Protein AF-A0A7G8PIJ6-F1 (afdb_monomer)

Sequence (273 aa):
MLGMKGARHGARLWVQFLDSPFSGLAPWVWMAMLAGPGRFEVAVSGALAVSALVLTMCWQRGIPVHAIEFLGVSYFVVLAIIGLHASSATKAWLELWSGDITNALLALYATVTLVLRRPYTMVYARHKVSPERWGTSLFVRVHLVVTGVWAGAFGFAATVGFIGDAAVHDTDNFWTGWVLQLAALLFAVAFNDFYPDYARARAHGHPEVPSWVRLVEWVPPFLLGTAVAGWVLGAVLDAGCLALVLAALACGALMRRPAAPRSVAADRITASG

Mean predicted aligned error: 9.99 Å

Organism: NCBI:txid258505

Radius of gyration: 22.62 Å; Cα contacts (8 Å, |Δi|>4): 260; chains: 1; bounding box: 54×60×61 Å

Solvent-accessible surface area (backbone atoms only — not comparable to full-atom values): 14583 Å² total; per-residue (Å²): 124,68,67,64,55,52,52,52,48,52,52,51,52,52,49,56,41,63,66,32,75,59,50,69,43,45,31,56,53,46,28,69,74,38,53,34,90,96,26,48,66,61,14,36,52,50,19,33,49,46,33,50,49,50,52,50,51,29,58,77,67,71,44,84,83,52,73,60,53,54,50,48,38,54,52,30,50,52,51,41,54,45,66,75,71,52,54,72,69,55,49,52,50,42,40,56,45,45,62,31,52,49,26,41,49,51,12,48,52,36,45,51,22,50,75,70,71,54,29,72,63,47,67,52,48,54,80,80,44,63,78,87,51,67,78,35,71,65,51,50,51,46,34,46,53,45,35,48,43,42,19,49,25,25,40,47,30,18,52,40,24,47,49,29,36,73,74,65,75,37,61,81,36,62,55,34,53,41,50,54,30,51,51,33,50,51,45,35,51,31,43,55,66,42,46,58,54,34,52,50,22,63,73,70,65,45,94,73,56,70,59,73,63,66,50,51,62,62,51,32,62,47,32,41,51,47,22,52,50,25,48,76,69,67,72,37,56,70,72,55,27,50,50,30,41,53,49,18,53,51,51,50,52,61,72,67,54,75,79,75,77,77,71,78,70,71,66,67,66,70,77,79,114

Structure (mmCIF, N/CA/C/O backbone):
data_AF-A0A7G8PIJ6-F1
#
_entry.id   AF-A0A7G8PIJ6-F1
#
loop_
_atom_site.group_PDB
_atom_site.id
_atom_site.type_symbol
_atom_site.label_atom_id
_atom_site.label_alt_id
_atom_site.label_comp_id
_atom_site.label_asym_id
_atom_site.label_entity_id
_atom_site.label_seq_id
_atom_site.pdbx_PDB_ins_code
_atom_site.Cartn_x
_atom_site.Cartn_y
_atom_site.Cartn_z
_atom_site.occupancy
_atom_site.B_iso_or_equiv
_atom_site.auth_seq_id
_atom_site.auth_comp_id
_atom_site.auth_asym_id
_atom_site.auth_atom_id
_atom_site.pdbx_PDB_model_num
ATOM 1 N N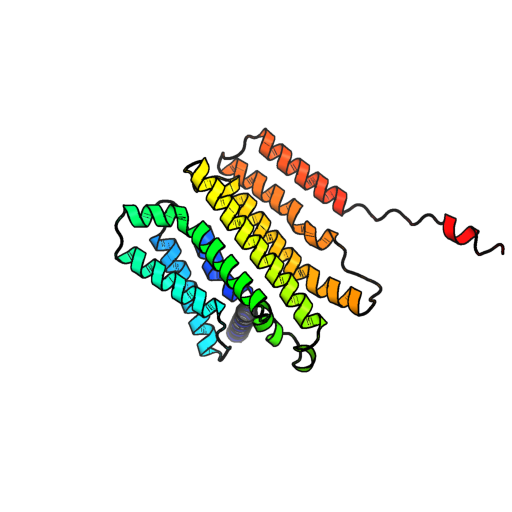 . MET A 1 1 ? 23.616 -19.882 28.079 1.00 45.66 1 MET A N 1
ATOM 2 C CA . MET A 1 1 ? 22.253 -19.351 28.347 1.00 45.66 1 MET A CA 1
ATOM 3 C C . MET A 1 1 ? 21.846 -18.120 27.514 1.00 45.66 1 MET A C 1
ATOM 5 O O . MET A 1 1 ? 20.649 -17.866 27.437 1.00 45.66 1 MET A O 1
ATOM 9 N N . LEU A 1 2 ? 22.755 -17.384 26.845 1.00 51.34 2 LEU A N 1
ATOM 10 C CA . LEU A 1 2 ? 22.372 -16.249 25.976 1.00 51.34 2 LEU A CA 1
ATOM 11 C C . LEU A 1 2 ? 21.762 -16.653 24.610 1.00 51.34 2 LEU A C 1
ATOM 13 O O . LEU A 1 2 ? 20.859 -15.970 24.136 1.00 51.34 2 LEU A O 1
ATOM 17 N N . GLY A 1 3 ? 22.155 -17.789 24.017 1.00 43.88 3 GLY A N 1
ATOM 18 C CA . GLY A 1 3 ? 21.638 -18.231 22.705 1.00 43.88 3 GLY A CA 1
ATOM 19 C C . GLY A 1 3 ? 20.152 -18.630 22.690 1.00 43.88 3 GLY A C 1
ATOM 20 O O . GLY A 1 3 ? 19.441 -18.369 21.724 1.00 43.88 3 GLY A O 1
ATOM 21 N N . MET A 1 4 ? 19.634 -19.179 23.796 1.00 46.19 4 MET A N 1
ATOM 22 C CA . MET A 1 4 ? 18.222 -19.584 23.894 1.00 46.19 4 MET A CA 1
ATOM 23 C C . MET A 1 4 ? 17.262 -18.393 24.017 1.00 46.19 4 MET A C 1
ATOM 25 O O . MET A 1 4 ? 16.116 -18.490 23.586 1.00 46.19 4 MET A O 1
ATOM 29 N N . LYS A 1 5 ? 17.703 -17.265 24.593 1.00 48.12 5 LYS A N 1
ATOM 30 C CA . LYS A 1 5 ? 16.878 -16.048 24.682 1.00 48.12 5 LYS A CA 1
ATOM 31 C C . LYS A 1 5 ? 16.765 -15.354 23.322 1.00 48.12 5 LYS A C 1
ATOM 33 O O . LYS A 1 5 ? 15.660 -14.957 22.966 1.00 48.12 5 LYS A O 1
ATOM 38 N N . GLY A 1 6 ? 17.857 -15.288 22.553 1.00 48.12 6 GLY A N 1
ATOM 39 C CA . GLY A 1 6 ? 17.866 -14.743 21.188 1.00 48.12 6 GLY A CA 1
ATOM 40 C C . GLY A 1 6 ? 17.014 -15.562 20.214 1.00 48.12 6 GLY A C 1
ATOM 41 O O . GLY A 1 6 ? 16.175 -15.000 19.517 1.00 48.12 6 GLY A O 1
ATOM 42 N N . ALA A 1 7 ? 17.129 -16.896 20.250 1.00 55.12 7 ALA A N 1
ATOM 43 C CA . ALA A 1 7 ? 16.304 -17.787 19.428 1.00 55.12 7 ALA A CA 1
ATOM 44 C C . ALA A 1 7 ? 14.802 -17.683 19.759 1.00 55.12 7 ALA A C 1
ATOM 46 O O . ALA A 1 7 ? 13.965 -17.656 18.859 1.00 55.12 7 ALA A O 1
ATOM 47 N N . ARG A 1 8 ? 14.449 -17.552 21.048 1.00 56.84 8 ARG A N 1
ATOM 48 C CA . ARG A 1 8 ? 13.059 -17.333 21.492 1.00 56.84 8 ARG A CA 1
ATOM 49 C C . ARG A 1 8 ? 12.523 -15.954 21.099 1.00 56.84 8 ARG A C 1
ATOM 51 O O . ARG A 1 8 ? 11.342 -15.847 20.783 1.00 56.84 8 ARG A O 1
ATOM 58 N N . HIS A 1 9 ? 13.367 -14.921 21.096 1.00 58.53 9 HIS A N 1
ATOM 59 C CA . HIS A 1 9 ? 12.991 -13.583 20.629 1.00 58.53 9 HIS A CA 1
ATOM 60 C C . HIS A 1 9 ? 12.756 -13.558 19.118 1.00 58.53 9 HIS A C 1
ATOM 62 O O . HIS A 1 9 ? 11.707 -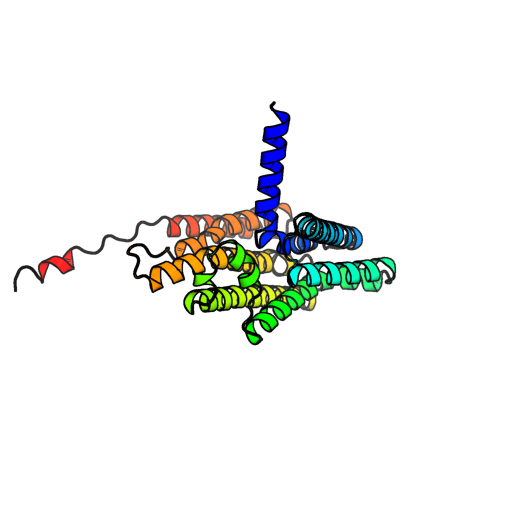13.099 18.680 1.00 58.53 9 HIS A O 1
ATOM 68 N N . GLY A 1 10 ? 13.679 -14.126 18.335 1.00 61.72 10 GLY A N 1
ATOM 69 C CA . GLY A 1 10 ? 13.528 -14.252 16.886 1.00 61.72 10 GLY A CA 1
ATOM 70 C C . GLY A 1 10 ? 12.273 -15.040 16.521 1.00 61.72 10 GLY A C 1
ATOM 71 O O . GLY A 1 10 ? 11.445 -14.558 15.759 1.00 61.72 10 GLY A O 1
ATOM 72 N N . ALA A 1 11 ? 12.058 -16.206 17.139 1.00 62.88 11 ALA A N 1
ATOM 73 C CA . ALA A 1 11 ? 10.851 -17.001 16.917 1.00 62.88 11 ALA A CA 1
ATOM 74 C C . ALA A 1 11 ? 9.563 -16.210 17.204 1.00 62.88 11 ALA A C 1
ATOM 76 O O . ALA A 1 11 ? 8.620 -16.297 16.419 1.00 62.88 11 ALA A O 1
ATOM 77 N N . ARG A 1 12 ? 9.542 -15.404 18.275 1.00 67.94 12 ARG A N 1
ATOM 78 C CA . ARG A 1 12 ? 8.393 -14.570 18.659 1.00 67.94 12 ARG A CA 1
ATOM 79 C C . ARG A 1 12 ? 8.143 -13.423 17.668 1.00 67.94 12 ARG A C 1
ATOM 81 O O . ARG A 1 12 ? 6.988 -13.188 17.331 1.00 67.94 12 ARG A O 1
ATOM 88 N N . LEU A 1 13 ? 9.193 -12.778 17.155 1.00 69.50 13 LEU A N 1
ATOM 89 C CA . LEU A 1 13 ? 9.081 -11.759 16.099 1.00 69.50 13 LEU A CA 1
ATOM 90 C C . LEU A 1 13 ? 8.533 -12.352 14.796 1.00 69.50 13 LEU A C 1
ATOM 92 O O . LEU A 1 13 ? 7.639 -11.777 14.184 1.00 69.50 13 LEU A O 1
ATOM 96 N N . TRP A 1 14 ? 8.996 -13.545 14.412 1.00 67.62 14 TRP A N 1
ATOM 97 C CA . TRP A 1 14 ? 8.483 -14.239 13.229 1.00 67.62 14 TRP A CA 1
ATOM 98 C C . TRP A 1 14 ? 7.007 -14.617 13.367 1.00 67.62 14 TRP A C 1
ATOM 100 O O . TRP A 1 14 ? 6.266 -14.513 12.400 1.00 67.62 14 TRP A O 1
ATOM 110 N N . VAL A 1 15 ? 6.562 -15.056 14.552 1.00 66.38 15 VAL A N 1
ATOM 111 C CA . VAL A 1 15 ? 5.128 -15.322 14.796 1.00 66.38 15 VAL A CA 1
ATOM 112 C C . VAL A 1 15 ? 4.324 -14.032 14.637 1.00 66.38 15 VAL A C 1
ATOM 114 O O . VAL A 1 15 ? 3.354 -14.009 13.892 1.00 66.38 15 VAL A O 1
ATOM 117 N N . GLN A 1 16 ? 4.775 -12.938 15.256 1.00 69.62 16 GLN A N 1
ATOM 118 C CA . GLN A 1 16 ? 4.099 -11.643 15.154 1.00 69.62 16 GLN A CA 1
ATOM 119 C C . GLN A 1 16 ? 4.004 -11.127 13.715 1.00 69.62 16 GLN A C 1
ATOM 121 O O . GLN A 1 16 ? 2.984 -10.547 13.351 1.00 69.62 16 GLN A O 1
ATOM 126 N N . PHE A 1 17 ? 5.043 -11.340 12.905 1.00 72.12 17 PHE A N 1
ATOM 127 C CA . PHE A 1 17 ? 5.020 -10.999 11.487 1.00 72.12 17 PHE A CA 1
ATOM 128 C C . PHE A 1 17 ? 4.000 -11.846 10.716 1.00 72.12 17 PHE A C 1
ATOM 130 O O . PHE A 1 17 ? 3.170 -11.278 10.010 1.00 72.12 17 PHE A O 1
ATOM 137 N N . LEU A 1 18 ? 4.016 -13.174 10.884 1.00 69.19 18 LEU A N 1
ATOM 138 C CA . LEU A 1 18 ? 3.095 -14.090 10.194 1.00 69.19 18 LEU A CA 1
ATOM 139 C C . LEU A 1 18 ? 1.627 -13.829 10.557 1.00 69.19 18 LEU A C 1
ATOM 141 O O . LEU A 1 18 ? 0.781 -13.835 9.668 1.00 69.19 18 LEU A O 1
ATOM 145 N N . ASP A 1 19 ? 1.348 -13.493 11.818 1.00 67.06 19 ASP A N 1
ATOM 146 C CA . ASP A 1 19 ? 0.010 -13.138 12.317 1.00 67.06 19 ASP A CA 1
ATOM 147 C C . ASP A 1 19 ? -0.433 -11.711 11.931 1.00 67.06 19 ASP A C 1
ATOM 149 O O . ASP A 1 19 ? -1.523 -11.248 12.297 1.00 67.06 19 ASP A O 1
ATOM 153 N N . SER A 1 20 ? 0.421 -10.959 11.233 1.00 64.94 20 SER A N 1
ATOM 154 C CA . SER A 1 20 ? 0.119 -9.606 10.777 1.00 64.94 20 SER A CA 1
ATOM 155 C C . SER A 1 20 ? -0.276 -9.586 9.298 1.00 64.94 20 SER A C 1
ATOM 157 O O . SER A 1 20 ? 0.233 -10.385 8.519 1.00 64.94 20 SER A O 1
ATOM 159 N N . PRO A 1 21 ? -1.102 -8.616 8.863 1.00 63.28 21 PRO A N 1
ATOM 160 C CA . PRO A 1 21 ? -1.388 -8.407 7.441 1.00 63.28 21 PRO A CA 1
ATOM 161 C C . PRO A 1 21 ? -0.132 -8.182 6.578 1.00 63.28 21 PRO A C 1
ATOM 163 O O . PRO A 1 21 ? -0.186 -8.352 5.363 1.00 63.28 21 PRO A O 1
ATOM 166 N N . PHE A 1 22 ? 1.001 -7.812 7.188 1.00 65.19 22 PHE A N 1
ATOM 167 C CA . PHE A 1 22 ? 2.260 -7.565 6.487 1.00 65.19 22 PHE A CA 1
ATOM 168 C C . PHE A 1 22 ? 2.873 -8.831 5.878 1.00 65.19 22 PHE A C 1
ATOM 170 O O . PHE A 1 22 ? 3.553 -8.725 4.860 1.00 65.19 22 PHE A O 1
ATOM 177 N N . SER A 1 23 ? 2.616 -10.020 6.437 1.00 70.44 23 SER A N 1
ATOM 178 C CA . SER A 1 23 ? 3.129 -11.279 5.875 1.00 70.44 23 SER A CA 1
ATOM 179 C C . SER A 1 23 ? 2.549 -11.569 4.492 1.00 70.44 23 SER A C 1
ATOM 181 O O . SER A 1 23 ? 3.291 -11.928 3.580 1.00 70.44 23 SER A O 1
ATOM 183 N N . GLY A 1 24 ? 1.250 -11.322 4.312 1.00 70.00 24 GLY A N 1
ATOM 184 C CA . GLY A 1 24 ? 0.569 -11.445 3.024 1.00 70.00 24 GLY A CA 1
ATOM 185 C C . GLY A 1 24 ? 0.943 -10.349 2.023 1.00 70.00 24 GLY A C 1
ATOM 186 O O . GLY A 1 24 ? 0.807 -10.567 0.823 1.00 70.00 24 GLY A O 1
ATOM 187 N N . LEU A 1 25 ? 1.432 -9.193 2.492 1.00 71.88 25 LEU A N 1
ATOM 188 C CA . LEU A 1 25 ? 1.837 -8.055 1.653 1.00 71.88 25 LEU A CA 1
ATOM 189 C C . LEU A 1 25 ? 3.316 -8.103 1.223 1.00 71.88 25 LEU A C 1
ATOM 191 O O . LEU A 1 25 ? 3.669 -7.541 0.189 1.00 71.88 25 LEU A O 1
ATOM 195 N N . ALA A 1 26 ? 4.182 -8.785 1.977 1.00 76.88 26 ALA A N 1
ATOM 196 C CA . ALA A 1 26 ? 5.630 -8.776 1.758 1.00 76.88 26 ALA A CA 1
ATOM 197 C C . ALA A 1 26 ? 6.096 -9.228 0.356 1.00 76.88 26 ALA A C 1
ATOM 199 O O . ALA A 1 26 ? 6.948 -8.539 -0.211 1.00 76.88 26 ALA A O 1
ATOM 200 N N . PRO A 1 27 ? 5.555 -10.304 -0.256 1.00 81.12 27 PRO A N 1
ATOM 201 C CA . PRO A 1 27 ? 5.933 -10.681 -1.621 1.00 81.12 27 PRO A CA 1
ATOM 202 C C . PRO A 1 27 ? 5.634 -9.596 -2.664 1.00 81.12 27 PRO A C 1
ATOM 204 O O . PRO A 1 27 ? 6.388 -9.405 -3.614 1.00 81.12 27 PRO A O 1
ATOM 207 N N . TRP A 1 28 ? 4.542 -8.861 -2.471 1.00 79.75 28 TRP A N 1
ATOM 208 C CA . TRP A 1 28 ? 4.107 -7.804 -3.380 1.00 79.75 28 TRP A CA 1
ATOM 209 C C . TRP A 1 28 ? 4.984 -6.566 -3.251 1.00 79.75 28 TRP A C 1
ATOM 211 O O . TRP A 1 28 ? 5.371 -5.984 -4.258 1.00 79.75 28 TRP A O 1
ATOM 221 N N . VAL A 1 29 ? 5.361 -6.210 -2.019 1.00 73.88 29 VAL A N 1
ATOM 222 C CA . VAL A 1 29 ? 6.337 -5.141 -1.762 1.00 73.88 29 VAL A CA 1
ATOM 223 C C . VAL A 1 29 ? 7.680 -5.479 -2.406 1.00 73.88 29 VAL A C 1
ATOM 225 O O . VAL A 1 29 ? 8.275 -4.626 -3.055 1.00 73.88 29 VAL A O 1
ATOM 228 N N . TRP A 1 30 ? 8.135 -6.731 -2.287 1.00 82.31 30 TRP A N 1
ATOM 229 C CA . TRP A 1 30 ? 9.358 -7.188 -2.949 1.00 82.31 30 TRP A CA 1
ATOM 230 C C . TRP A 1 30 ? 9.293 -6.985 -4.465 1.00 82.31 30 TRP A C 1
ATOM 232 O O . TRP A 1 30 ? 10.206 -6.399 -5.046 1.00 82.31 30 TRP A O 1
ATOM 242 N N . MET A 1 31 ? 8.201 -7.433 -5.093 1.00 79.00 31 MET A N 1
ATOM 243 C CA . MET A 1 31 ? 7.985 -7.253 -6.528 1.00 79.00 31 MET A CA 1
ATOM 244 C C . MET A 1 31 ? 7.988 -5.768 -6.906 1.00 79.00 31 MET A C 1
ATOM 246 O O . MET A 1 31 ? 8.719 -5.385 -7.810 1.00 79.00 31 MET A O 1
ATOM 250 N N . ALA A 1 32 ? 7.257 -4.923 -6.175 1.00 73.00 32 ALA A N 1
ATOM 251 C CA . ALA A 1 32 ? 7.179 -3.487 -6.444 1.00 73.00 32 ALA A CA 1
ATOM 252 C C . ALA A 1 32 ? 8.542 -2.772 -6.355 1.00 73.00 32 ALA A C 1
ATOM 254 O O . ALA A 1 32 ? 8.777 -1.811 -7.074 1.00 73.00 32 ALA A O 1
ATOM 255 N N . MET A 1 33 ? 9.458 -3.237 -5.499 1.00 70.94 33 MET A N 1
ATOM 256 C CA . MET A 1 33 ? 10.794 -2.637 -5.349 1.00 70.94 33 MET A CA 1
ATOM 257 C C . MET A 1 33 ? 11.804 -3.078 -6.419 1.00 70.94 33 MET A C 1
ATOM 259 O O . MET A 1 33 ? 12.819 -2.408 -6.634 1.00 70.94 33 MET A O 1
ATOM 263 N N . LEU A 1 34 ? 11.599 -4.255 -7.014 1.00 75.69 34 LEU A N 1
ATOM 264 C CA . LEU A 1 34 ? 12.575 -4.900 -7.898 1.00 75.69 34 LEU A CA 1
ATOM 265 C C . LEU A 1 34 ? 12.127 -4.985 -9.352 1.00 75.69 34 LEU A C 1
ATOM 267 O O . LEU A 1 34 ? 12.992 -5.167 -10.209 1.00 75.69 34 LEU A O 1
ATOM 271 N N . ALA A 1 35 ? 10.828 -4.859 -9.622 1.00 71.19 35 ALA A N 1
ATOM 272 C CA . ALA A 1 35 ? 10.303 -4.747 -10.971 1.00 71.19 35 ALA A CA 1
ATOM 273 C C . ALA A 1 35 ? 10.908 -3.518 -11.660 1.00 71.19 35 ALA A C 1
ATOM 275 O O . ALA A 1 35 ? 11.028 -2.448 -11.068 1.00 71.19 35 ALA A O 1
ATOM 276 N N . GLY A 1 36 ? 11.355 -3.718 -12.893 1.00 67.12 36 GLY A N 1
ATOM 277 C CA . GLY A 1 36 ? 12.007 -2.703 -13.705 1.00 67.12 36 GLY A CA 1
ATOM 278 C C . GLY A 1 36 ? 12.787 -3.343 -14.855 1.00 67.12 36 GLY A C 1
ATOM 279 O O . GLY A 1 36 ? 12.933 -4.575 -14.882 1.00 67.12 36 GLY A O 1
ATOM 280 N N . PRO A 1 37 ? 13.305 -2.529 -15.788 1.00 68.38 37 PRO A N 1
ATOM 281 C CA . PRO A 1 37 ? 13.946 -3.021 -17.002 1.00 68.38 37 PRO A CA 1
ATOM 282 C C . PRO A 1 37 ? 15.104 -3.988 -16.714 1.00 68.38 37 PRO A C 1
ATOM 284 O O . PRO A 1 37 ? 16.033 -3.670 -15.966 1.00 68.38 37 PRO A O 1
ATOM 287 N N . GLY A 1 38 ? 15.049 -5.187 -17.295 1.00 75.44 38 GLY A N 1
ATOM 288 C CA . GLY A 1 38 ? 16.066 -6.235 -17.150 1.00 75.44 38 GLY A CA 1
ATOM 289 C C . GLY A 1 38 ? 16.123 -6.913 -15.776 1.00 75.44 38 GLY A C 1
ATOM 290 O O . GLY A 1 38 ? 17.057 -7.673 -15.508 1.00 75.44 38 GLY A O 1
ATOM 291 N N . ARG A 1 39 ? 15.162 -6.648 -14.883 1.00 80.38 39 ARG A N 1
ATOM 292 C CA . ARG A 1 39 ? 15.142 -7.167 -13.500 1.00 80.38 39 ARG A CA 1
ATOM 293 C C . ARG A 1 39 ? 13.985 -8.125 -13.229 1.00 80.38 39 ARG A C 1
ATOM 295 O O . ARG A 1 39 ? 13.856 -8.598 -12.097 1.00 80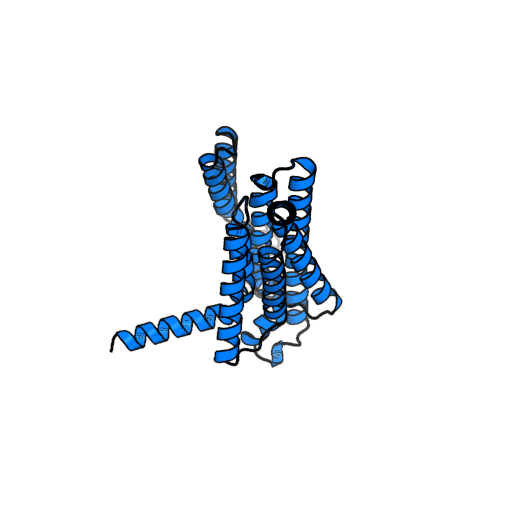.38 39 ARG A O 1
ATOM 302 N N . PHE A 1 40 ? 13.190 -8.471 -14.246 1.00 79.75 40 PHE A N 1
ATOM 303 C CA . PHE A 1 40 ? 12.012 -9.334 -14.108 1.00 79.75 40 PHE A CA 1
ATOM 304 C C . PHE A 1 40 ? 12.289 -10.635 -13.351 1.00 79.75 40 PHE A C 1
ATOM 306 O O . PHE A 1 40 ? 11.594 -10.969 -12.393 1.00 79.75 40 PHE A O 1
ATOM 313 N N . GLU A 1 41 ? 13.330 -11.367 -13.747 1.00 82.44 41 GLU A N 1
ATOM 314 C CA . GLU A 1 41 ? 13.618 -12.692 -13.191 1.00 82.44 41 GLU A CA 1
ATOM 315 C C . GLU A 1 41 ? 13.995 -12.620 -11.707 1.00 82.44 41 GLU A C 1
ATOM 317 O O . GLU A 1 41 ? 13.546 -13.448 -10.914 1.00 82.44 41 GLU A O 1
ATOM 322 N N . VAL A 1 42 ? 14.753 -11.597 -11.298 1.00 84.19 42 VAL A N 1
ATOM 323 C CA . VAL A 1 42 ? 15.136 -11.371 -9.893 1.00 84.19 42 VAL A CA 1
ATOM 324 C C . VAL A 1 42 ? 13.928 -10.936 -9.060 1.00 84.19 42 VAL A C 1
ATOM 326 O O . VAL A 1 42 ? 13.743 -11.412 -7.937 1.00 84.19 42 VAL A O 1
ATOM 329 N N . ALA A 1 43 ? 13.081 -10.064 -9.611 1.00 82.75 43 ALA A N 1
ATOM 330 C CA . ALA A 1 43 ? 11.869 -9.601 -8.945 1.00 82.75 43 ALA A CA 1
ATOM 331 C C . ALA A 1 43 ? 10.898 -10.765 -8.688 1.00 82.75 43 ALA A C 1
ATOM 333 O O . ALA A 1 43 ? 10.496 -11.000 -7.546 1.00 82.75 43 ALA A O 1
ATOM 334 N N . VAL A 1 44 ? 10.603 -11.552 -9.727 1.00 84.56 44 VAL A N 1
ATOM 335 C CA . VAL A 1 44 ? 9.666 -12.680 -9.662 1.00 84.56 44 VAL A CA 1
ATOM 336 C C . VAL A 1 44 ? 10.209 -13.822 -8.811 1.00 84.56 44 VAL A C 1
ATOM 338 O O . VAL A 1 44 ? 9.485 -14.344 -7.965 1.00 84.56 44 VAL A O 1
ATOM 341 N N . SER A 1 45 ? 11.477 -14.210 -8.985 1.00 85.44 45 SER A N 1
ATOM 342 C CA . SER A 1 45 ? 12.066 -15.306 -8.202 1.00 85.44 45 SER A CA 1
ATOM 343 C C . SER A 1 45 ? 12.147 -14.970 -6.716 1.00 85.44 45 SER A C 1
ATOM 345 O O . SER A 1 45 ? 11.812 -15.812 -5.883 1.00 85.44 45 SER A O 1
ATOM 347 N N . GLY A 1 46 ? 12.514 -13.735 -6.365 1.00 85.12 46 GLY A N 1
ATOM 348 C CA . GLY A 1 46 ? 12.521 -13.304 -4.973 1.00 85.12 46 GLY A CA 1
ATOM 349 C C . GLY A 1 46 ? 11.110 -13.201 -4.384 1.00 85.12 46 GLY A C 1
ATOM 350 O O . GLY A 1 46 ? 10.886 -13.684 -3.277 1.00 85.12 46 GLY A O 1
ATOM 351 N N . ALA A 1 47 ? 10.125 -12.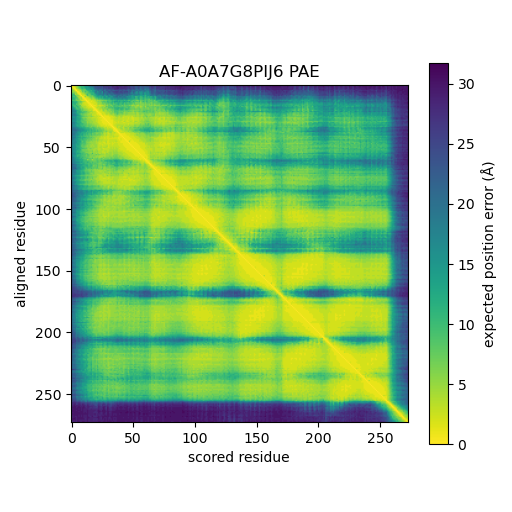695 -5.133 1.00 85.25 47 ALA A N 1
ATOM 352 C CA . ALA A 1 47 ? 8.734 -12.653 -4.676 1.00 85.25 47 ALA A CA 1
ATOM 353 C C . ALA A 1 47 ? 8.139 -14.061 -4.488 1.00 85.25 47 ALA A C 1
ATOM 355 O O . ALA A 1 47 ? 7.433 -14.319 -3.505 1.00 85.25 47 ALA A O 1
ATOM 356 N N . LEU A 1 48 ? 8.482 -15.001 -5.375 1.00 87.31 48 LEU A N 1
ATOM 357 C CA . LEU A 1 48 ? 8.128 -16.411 -5.242 1.00 87.31 48 LEU A CA 1
ATOM 358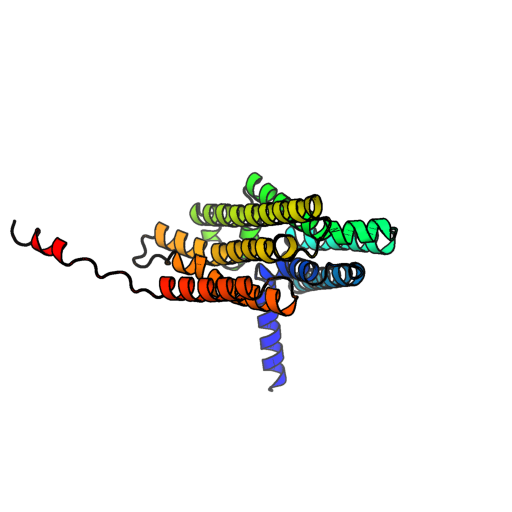 C C . LEU A 1 48 ? 8.807 -17.042 -4.022 1.00 87.31 48 LEU A C 1
ATOM 360 O O . LEU A 1 48 ? 8.149 -17.749 -3.263 1.00 87.31 48 LEU A O 1
ATOM 364 N N . ALA A 1 49 ? 10.091 -16.759 -3.792 1.00 87.56 49 ALA A N 1
ATOM 365 C CA . ALA A 1 49 ? 10.822 -17.256 -2.630 1.00 87.56 49 ALA A CA 1
ATOM 366 C C . ALA A 1 49 ? 10.214 -16.744 -1.316 1.00 87.56 49 ALA A C 1
ATOM 368 O O . ALA A 1 49 ? 9.989 -17.535 -0.402 1.00 87.56 49 ALA A O 1
ATOM 369 N N . VAL A 1 50 ? 9.879 -15.451 -1.231 1.00 85.50 50 VAL A N 1
ATOM 370 C CA . VAL A 1 50 ? 9.199 -14.866 -0.062 1.00 85.50 50 VAL A CA 1
ATOM 371 C C . VAL A 1 50 ? 7.815 -15.494 0.122 1.00 85.50 50 VAL A C 1
ATOM 373 O O . VAL A 1 50 ? 7.477 -15.901 1.232 1.00 85.50 50 VAL A O 1
ATOM 376 N N . SER A 1 51 ? 7.038 -15.649 -0.953 1.00 85.75 51 SER A N 1
ATOM 377 C CA . SER A 1 51 ? 5.717 -16.298 -0.911 1.00 85.75 51 SER A CA 1
ATOM 378 C C . SER A 1 51 ? 5.793 -17.744 -0.419 1.00 85.75 51 SER A C 1
ATOM 380 O O . SER A 1 51 ? 5.050 -18.141 0.479 1.00 85.75 51 SER A O 1
ATOM 382 N N . ALA A 1 52 ? 6.723 -18.529 -0.966 1.00 86.19 52 ALA A N 1
ATOM 383 C CA . ALA A 1 52 ? 6.937 -19.917 -0.579 1.00 86.19 52 ALA A CA 1
ATOM 384 C C . ALA A 1 52 ? 7.429 -20.030 0.868 1.00 86.19 52 ALA A C 1
ATOM 386 O O . ALA A 1 52 ? 6.986 -20.917 1.598 1.00 86.19 52 ALA A O 1
ATOM 387 N N . LEU A 1 53 ? 8.298 -19.115 1.309 1.00 85.19 53 LEU A N 1
ATOM 388 C CA . LEU A 1 53 ? 8.777 -19.053 2.687 1.00 85.19 53 LEU A CA 1
ATOM 389 C C . LEU A 1 53 ? 7.625 -18.777 3.658 1.00 85.19 53 LEU A C 1
ATOM 391 O O . LEU A 1 53 ? 7.475 -19.512 4.632 1.00 85.19 53 LEU A O 1
ATOM 395 N N . VAL A 1 54 ? 6.788 -17.773 3.375 1.00 80.81 54 VAL A N 1
ATOM 396 C CA . VAL A 1 54 ? 5.607 -17.445 4.191 1.00 80.81 54 VAL A CA 1
ATOM 397 C C . VAL A 1 54 ? 4.651 -18.635 4.251 1.00 80.81 54 VAL A C 1
ATOM 399 O O . VAL A 1 54 ? 4.268 -19.047 5.345 1.00 80.81 54 VAL A O 1
ATOM 402 N N . LEU A 1 55 ? 4.335 -19.254 3.107 1.00 82.81 55 LEU A N 1
ATOM 403 C CA . LEU A 1 55 ? 3.457 -20.426 3.051 1.00 82.81 55 LEU A CA 1
ATOM 404 C C . LEU A 1 55 ? 4.018 -21.599 3.870 1.00 82.81 55 LEU A C 1
ATOM 406 O O . LEU A 1 55 ? 3.302 -22.203 4.670 1.00 82.81 55 LEU A O 1
ATOM 410 N N . THR A 1 56 ? 5.309 -21.892 3.705 1.00 83.31 56 THR A N 1
ATOM 411 C CA . THR A 1 56 ? 5.992 -22.976 4.425 1.00 83.31 56 THR A CA 1
ATOM 412 C C . THR A 1 56 ? 6.004 -22.710 5.927 1.00 83.31 56 THR A C 1
ATOM 414 O O . THR A 1 56 ? 5.745 -23.618 6.714 1.00 83.31 56 THR A O 1
ATOM 417 N N . MET A 1 57 ? 6.251 -21.466 6.346 1.00 78.44 57 MET A N 1
ATOM 418 C CA . MET A 1 57 ? 6.227 -21.083 7.757 1.00 78.44 57 MET A CA 1
ATOM 419 C C . MET A 1 57 ? 4.826 -21.184 8.367 1.00 78.44 57 MET A C 1
ATOM 421 O O . MET A 1 57 ? 4.703 -21.671 9.493 1.00 78.44 57 MET A O 1
ATOM 425 N N . CYS A 1 58 ? 3.779 -20.767 7.648 1.00 75.94 58 CYS A N 1
ATOM 426 C CA . CYS A 1 58 ? 2.396 -20.940 8.094 1.00 75.94 58 CYS A CA 1
ATOM 427 C C . CYS A 1 58 ? 2.067 -22.425 8.270 1.00 75.94 58 CYS A C 1
ATOM 429 O O . CYS A 1 58 ? 1.577 -22.825 9.327 1.00 75.94 58 CYS A O 1
ATOM 431 N N . TRP A 1 59 ? 2.430 -23.255 7.286 1.00 79.25 59 TRP A N 1
ATOM 432 C CA . TRP A 1 59 ? 2.198 -24.697 7.330 1.00 79.25 59 TRP A CA 1
ATOM 433 C C . TRP A 1 59 ? 2.928 -25.378 8.494 1.00 79.25 59 TRP A C 1
ATOM 435 O O . TRP A 1 59 ? 2.305 -26.091 9.277 1.00 79.25 59 TRP A O 1
ATOM 445 N N . GLN A 1 60 ? 4.221 -25.093 8.679 1.00 80.50 60 GLN A N 1
ATOM 446 C CA . GLN A 1 60 ? 5.023 -25.650 9.778 1.00 80.50 60 GLN A CA 1
ATOM 447 C C . GLN A 1 60 ? 4.507 -25.257 11.167 1.00 80.50 60 GLN A C 1
ATOM 449 O O . GLN A 1 60 ? 4.735 -25.978 12.137 1.00 80.50 60 GLN A O 1
ATOM 454 N N . ARG A 1 61 ? 3.838 -24.107 11.282 1.00 71.75 61 ARG A N 1
ATOM 455 C CA . ARG A 1 61 ? 3.309 -23.590 12.551 1.00 71.75 61 ARG A CA 1
ATOM 456 C C . ARG A 1 61 ? 1.826 -23.889 12.761 1.00 71.75 61 ARG A C 1
ATOM 458 O O . ARG A 1 61 ? 1.284 -23.483 13.784 1.00 71.75 61 ARG A O 1
ATOM 465 N N . GLY A 1 62 ? 1.180 -24.586 11.823 1.00 69.00 62 GLY A N 1
ATOM 466 C CA . GLY A 1 62 ? -0.255 -24.868 11.875 1.00 69.00 62 GLY A CA 1
ATOM 467 C C . GLY A 1 62 ? -1.131 -23.613 11.791 1.00 69.00 62 GLY A C 1
ATOM 468 O O . GLY A 1 62 ? -2.282 -23.646 12.220 1.00 69.00 62 GLY A O 1
ATOM 469 N N . ILE A 1 63 ? -0.592 -22.507 11.268 1.00 69.38 63 ILE A N 1
ATOM 470 C CA . ILE A 1 63 ? -1.345 -21.273 11.033 1.00 69.38 63 ILE A CA 1
ATOM 471 C C . ILE A 1 63 ? -2.200 -21.504 9.780 1.00 69.38 63 ILE A C 1
ATOM 473 O O . ILE A 1 63 ? -1.668 -21.981 8.770 1.00 69.38 63 ILE A O 1
ATOM 477 N N . PRO A 1 64 ? -3.510 -21.206 9.811 1.00 68.50 64 PRO A N 1
ATOM 478 C CA . PRO A 1 64 ? -4.363 -21.376 8.644 1.00 68.50 64 PRO A CA 1
ATOM 479 C C . PRO A 1 64 ? -3.832 -20.544 7.473 1.00 68.50 64 PRO A C 1
ATOM 481 O O . PRO A 1 64 ? -3.579 -19.350 7.601 1.00 68.50 64 PRO A O 1
ATOM 484 N N . VAL A 1 65 ? -3.664 -21.186 6.318 1.00 67.62 65 VAL A N 1
ATOM 485 C CA . VAL A 1 65 ? -3.308 -20.501 5.072 1.00 67.62 65 VAL A CA 1
ATOM 486 C C . VAL A 1 65 ? -4.543 -19.757 4.575 1.00 67.62 65 VAL A C 1
ATOM 488 O O . VAL A 1 65 ? -5.608 -20.365 4.429 1.00 67.62 65 VAL A O 1
ATOM 49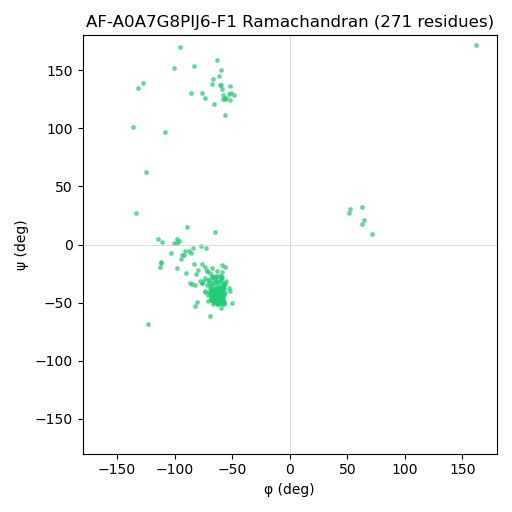1 N N . HIS A 1 66 ? -4.426 -18.456 4.317 1.00 72.25 66 HIS A N 1
ATOM 492 C CA . HIS A 1 66 ? -5.540 -17.660 3.819 1.00 72.25 66 HIS A CA 1
ATOM 493 C C . HIS A 1 66 ? -5.513 -17.548 2.286 1.00 72.25 66 HIS A C 1
ATOM 495 O O . HIS A 1 66 ? -4.582 -17.965 1.592 1.00 72.25 66 HIS A O 1
ATOM 501 N N . ALA A 1 67 ? -6.607 -17.024 1.730 1.00 75.25 67 ALA A N 1
ATOM 502 C CA . ALA A 1 67 ? -6.796 -16.952 0.284 1.00 75.25 67 ALA A CA 1
ATOM 503 C C . ALA A 1 67 ? -5.764 -16.047 -0.415 1.00 75.25 67 ALA A C 1
ATOM 505 O O . ALA A 1 67 ? -5.437 -16.292 -1.573 1.00 75.25 67 ALA A O 1
ATOM 506 N N . ILE A 1 68 ? -5.229 -15.034 0.276 1.00 74.75 68 ILE A N 1
ATOM 507 C CA . ILE A 1 68 ? -4.247 -14.107 -0.300 1.00 74.75 68 ILE A CA 1
ATOM 508 C C . ILE A 1 68 ? -2.852 -14.733 -0.404 1.00 74.75 68 ILE A C 1
ATOM 510 O O . ILE A 1 68 ? -2.146 -14.462 -1.370 1.00 74.75 68 ILE A O 1
ATOM 514 N N . GLU A 1 69 ? -2.465 -15.619 0.518 1.00 78.12 69 GLU A N 1
ATOM 515 C CA . GLU A 1 69 ? -1.214 -16.375 0.420 1.00 78.12 69 GLU A CA 1
ATOM 516 C C . GLU A 1 69 ? -1.277 -17.354 -0.759 1.00 78.12 69 GLU A C 1
ATOM 518 O O . GLU A 1 69 ? -0.323 -17.454 -1.528 1.00 78.12 69 GLU A O 1
ATOM 523 N N . PHE A 1 70 ? -2.422 -18.021 -0.959 1.00 79.50 70 PHE A N 1
ATOM 524 C CA . PHE A 1 70 ? -2.625 -18.883 -2.127 1.00 79.50 70 PHE A CA 1
ATOM 525 C C . PHE A 1 70 ? -2.625 -18.082 -3.434 1.00 79.50 70 PHE A C 1
ATOM 527 O O . PHE A 1 70 ? -1.970 -18.485 -4.396 1.00 79.50 70 PHE A O 1
ATOM 534 N N . LEU A 1 71 ? -3.313 -16.934 -3.464 1.00 83.38 71 LEU A N 1
ATOM 535 C CA . LEU A 1 71 ? -3.313 -16.017 -4.606 1.00 83.38 71 LEU A CA 1
ATOM 536 C C . LEU A 1 71 ? -1.894 -15.545 -4.941 1.00 83.38 71 LEU A C 1
ATOM 538 O O . LEU A 1 71 ? -1.502 -15.593 -6.100 1.00 83.38 71 LEU A O 1
ATOM 542 N N . GLY A 1 72 ? -1.114 -15.140 -3.936 1.00 82.31 72 GLY A N 1
ATOM 543 C CA . GLY A 1 72 ? 0.273 -14.716 -4.118 1.00 82.31 72 GLY A CA 1
ATOM 544 C C . GLY A 1 72 ? 1.135 -15.825 -4.707 1.00 82.31 72 GLY A C 1
ATOM 545 O O . GLY A 1 72 ? 1.727 -15.645 -5.767 1.00 82.31 72 GLY A O 1
ATOM 546 N N . VAL A 1 73 ? 1.155 -17.005 -4.079 1.00 84.88 73 VAL A N 1
ATOM 547 C CA . VAL A 1 73 ? 1.955 -18.143 -4.564 1.00 84.88 73 VAL A CA 1
ATOM 548 C C . VAL A 1 73 ? 1.566 -18.522 -5.991 1.00 84.88 73 VAL A C 1
ATOM 550 O O . VAL A 1 73 ? 2.440 -18.645 -6.843 1.00 84.88 73 VAL A O 1
ATOM 553 N N . SER A 1 74 ? 0.270 -18.669 -6.276 1.00 85.69 74 SER A N 1
ATOM 554 C CA . SER A 1 74 ? -0.195 -19.021 -7.623 1.00 85.69 74 SER A CA 1
ATOM 555 C C . SER A 1 74 ? 0.161 -17.951 -8.660 1.00 85.69 74 SER A C 1
ATOM 557 O O . SER A 1 74 ? 0.661 -18.297 -9.729 1.00 85.69 74 SER A O 1
ATOM 559 N N . TYR A 1 75 ? 0.006 -16.668 -8.332 1.00 86.62 75 TYR A N 1
ATOM 560 C CA . TYR A 1 75 ? 0.401 -15.560 -9.202 1.00 86.62 75 TYR A CA 1
ATOM 561 C C . TYR A 1 75 ? 1.903 -15.569 -9.520 1.00 86.62 75 TYR A C 1
ATOM 563 O O . TYR A 1 75 ? 2.287 -15.544 -10.690 1.00 86.62 75 TYR A O 1
ATOM 571 N N . PHE A 1 76 ? 2.765 -15.677 -8.505 1.00 86.50 76 PHE A N 1
ATOM 572 C CA . PHE A 1 76 ? 4.216 -15.677 -8.716 1.00 86.50 76 PHE A CA 1
ATOM 573 C C . PHE A 1 76 ? 4.722 -16.953 -9.391 1.00 86.50 76 PHE A C 1
ATOM 575 O O . PHE A 1 76 ? 5.682 -16.883 -10.153 1.00 86.50 76 PHE A O 1
ATOM 582 N N . VAL A 1 77 ? 4.073 -18.103 -9.182 1.00 88.06 77 VAL A N 1
ATOM 583 C CA . VAL A 1 77 ? 4.367 -19.327 -9.947 1.00 88.06 77 VAL A CA 1
ATOM 584 C C . VAL A 1 77 ? 4.053 -19.119 -11.426 1.00 88.06 77 VAL A C 1
ATOM 586 O O . VAL A 1 77 ? 4.882 -19.452 -12.270 1.00 88.06 77 VAL A O 1
ATOM 589 N N . VAL A 1 78 ? 2.898 -18.532 -11.756 1.00 87.19 78 VAL A N 1
ATOM 590 C CA . VAL A 1 78 ? 2.538 -18.222 -13.148 1.00 87.19 78 VAL A CA 1
ATOM 591 C C . VAL A 1 78 ? 3.556 -17.262 -13.766 1.00 87.19 78 VAL A C 1
ATOM 593 O O . VAL A 1 78 ? 4.079 -17.555 -14.840 1.00 87.19 78 VAL A O 1
ATOM 596 N N . LEU A 1 79 ? 3.912 -16.170 -13.080 1.00 84.69 79 LEU A N 1
ATOM 597 C CA . LEU A 1 79 ? 4.938 -15.242 -13.569 1.00 84.69 79 LEU A CA 1
ATOM 598 C C . LEU A 1 79 ? 6.309 -15.906 -13.729 1.00 84.69 79 LEU A C 1
ATOM 600 O O . LEU A 1 79 ? 7.007 -15.610 -14.696 1.00 84.69 79 LEU A O 1
ATOM 604 N N . ALA A 1 80 ? 6.694 -16.815 -12.831 1.00 85.75 80 ALA A N 1
ATOM 605 C CA . ALA A 1 80 ? 7.960 -17.536 -12.926 1.00 85.75 80 ALA A CA 1
ATOM 606 C C . ALA A 1 80 ? 7.983 -18.471 -14.140 1.00 85.75 80 ALA A C 1
ATOM 608 O O . ALA A 1 80 ? 8.948 -18.460 -14.898 1.00 85.75 80 ALA A O 1
ATOM 609 N N . ILE A 1 81 ? 6.904 -19.226 -14.377 1.00 87.31 81 ILE A N 1
ATOM 610 C CA . ILE A 1 81 ? 6.764 -20.087 -15.562 1.00 87.31 81 ILE A CA 1
ATOM 611 C C . ILE A 1 81 ? 6.845 -19.243 -16.838 1.00 87.31 81 ILE A C 1
ATOM 613 O O . ILE A 1 81 ? 7.580 -19.594 -17.761 1.00 87.31 81 ILE A O 1
ATOM 617 N N . ILE A 1 82 ? 6.146 -18.105 -16.883 1.00 84.81 82 ILE A N 1
ATOM 618 C CA . ILE A 1 82 ? 6.232 -17.188 -18.024 1.00 84.81 82 ILE A CA 1
ATOM 619 C C . ILE A 1 82 ? 7.667 -16.661 -18.168 1.00 84.81 82 ILE A C 1
ATOM 621 O O . ILE A 1 82 ? 8.214 -16.688 -19.262 1.00 84.81 82 ILE A O 1
ATOM 625 N N . GLY A 1 83 ? 8.333 -16.279 -17.079 1.00 82.81 83 GLY A N 1
ATOM 626 C CA . GLY A 1 83 ? 9.735 -15.856 -17.095 1.00 82.81 83 GLY A CA 1
ATOM 627 C C . GLY A 1 83 ? 10.701 -16.906 -17.648 1.00 82.81 83 GLY A C 1
ATOM 628 O O . GLY A 1 83 ? 11.644 -16.556 -18.351 1.00 82.81 83 GLY A O 1
ATOM 629 N N . LEU A 1 84 ? 10.456 -18.191 -17.398 1.00 84.75 84 LEU A N 1
ATOM 630 C CA . LEU A 1 84 ? 11.307 -19.273 -17.902 1.00 84.75 84 LEU A CA 1
ATOM 631 C C . LEU A 1 84 ? 11.096 -19.560 -19.394 1.00 84.75 84 LEU A C 1
ATOM 633 O O . LEU A 1 84 ? 12.046 -19.937 -20.078 1.00 84.75 84 LEU A O 1
ATOM 637 N N . HIS A 1 85 ? 9.873 -19.392 -19.904 1.00 87.38 85 HIS A N 1
ATOM 638 C CA . HIS A 1 85 ? 9.502 -19.850 -21.250 1.00 87.38 85 HIS A CA 1
ATOM 639 C C . HIS A 1 85 ? 9.216 -18.737 -22.261 1.00 87.38 85 HIS A C 1
ATOM 641 O O . HIS A 1 85 ? 9.149 -19.007 -23.460 1.00 87.38 85 HIS A O 1
ATOM 647 N N . ALA A 1 86 ? 9.011 -17.502 -21.815 1.00 85.25 86 ALA A N 1
ATOM 648 C CA . ALA A 1 86 ? 8.569 -16.430 -22.689 1.00 85.25 86 ALA A CA 1
ATOM 649 C C . ALA A 1 86 ? 9.714 -15.760 -23.455 1.00 85.25 86 ALA A C 1
ATOM 651 O O . ALA A 1 86 ? 10.862 -15.703 -23.011 1.00 85.25 86 ALA A O 1
ATOM 652 N N . SER A 1 87 ? 9.361 -15.207 -24.616 1.00 86.00 87 SER A N 1
ATOM 653 C CA . SER A 1 87 ? 10.267 -14.408 -25.441 1.00 86.00 87 SER A CA 1
ATOM 654 C C . SER A 1 87 ? 10.727 -13.135 -24.719 1.00 86.00 87 SER A C 1
ATOM 656 O O . SER A 1 87 ? 10.028 -12.627 -23.839 1.00 86.00 87 SER A O 1
ATOM 658 N N . SER A 1 88 ? 11.853 -12.554 -25.144 1.00 82.00 88 SER A N 1
ATOM 659 C CA . SER A 1 88 ? 12.331 -11.267 -24.613 1.00 82.00 88 SER A CA 1
ATOM 660 C C . SER A 1 88 ? 11.293 -10.148 -24.758 1.00 82.00 88 SER A C 1
ATOM 662 O O . SER A 1 88 ? 11.174 -9.314 -23.869 1.00 82.00 88 SER A O 1
ATOM 664 N N . ALA A 1 89 ? 10.490 -10.163 -25.830 1.00 82.62 89 ALA A N 1
ATOM 665 C CA . ALA A 1 89 ? 9.409 -9.199 -26.032 1.00 82.62 89 ALA A CA 1
ATOM 666 C C . ALA A 1 89 ? 8.295 -9.349 -24.982 1.00 82.62 89 ALA A C 1
ATOM 668 O O . ALA A 1 89 ? 7.797 -8.361 -24.453 1.00 82.62 89 ALA A O 1
ATOM 669 N N . THR A 1 90 ? 7.931 -10.584 -24.634 1.00 83.12 90 THR A N 1
ATOM 670 C CA . THR A 1 90 ? 6.946 -10.857 -23.578 1.00 83.12 90 THR A CA 1
ATOM 671 C C . THR A 1 90 ? 7.477 -10.475 -22.200 1.00 83.12 90 THR A C 1
ATOM 673 O O . THR A 1 90 ? 6.730 -9.924 -21.398 1.00 83.12 90 THR A O 1
ATOM 676 N N . LYS A 1 91 ? 8.761 -10.740 -21.924 1.00 79.69 91 LYS A N 1
ATOM 677 C CA . LYS A 1 91 ? 9.405 -10.318 -20.672 1.00 79.69 91 LYS A CA 1
ATOM 678 C C . LYS A 1 91 ? 9.416 -8.798 -20.550 1.00 79.69 91 LYS A C 1
ATOM 680 O O . LYS A 1 91 ? 8.981 -8.300 -19.527 1.00 79.69 91 LYS A O 1
ATOM 685 N N . ALA A 1 92 ? 9.795 -8.076 -21.605 1.00 78.56 92 ALA A N 1
ATOM 686 C CA . ALA A 1 92 ? 9.753 -6.614 -21.628 1.00 78.56 92 ALA A CA 1
ATOM 687 C C . ALA A 1 92 ? 8.326 -6.065 -21.444 1.00 78.56 92 ALA A C 1
ATOM 689 O O . ALA A 1 92 ? 8.119 -5.110 -20.705 1.00 78.56 92 ALA A O 1
ATOM 690 N N . TRP A 1 93 ? 7.319 -6.702 -22.053 1.00 82.88 93 TRP A N 1
ATOM 691 C CA . TRP A 1 93 ? 5.916 -6.341 -21.827 1.00 82.88 93 TRP A CA 1
ATOM 692 C C . TRP A 1 93 ? 5.495 -6.565 -20.370 1.00 82.88 93 TRP A C 1
ATOM 694 O O . TRP A 1 93 ? 4.798 -5.737 -19.800 1.00 82.88 93 TRP A O 1
ATOM 704 N N . LEU A 1 94 ? 5.931 -7.655 -19.737 1.00 79.94 94 LEU A N 1
ATOM 705 C CA . LEU A 1 94 ? 5.653 -7.893 -18.321 1.00 79.94 94 LEU A CA 1
ATOM 706 C C . LEU A 1 94 ? 6.450 -6.971 -17.400 1.00 79.94 94 LEU A C 1
ATOM 708 O O . LEU A 1 94 ? 5.924 -6.567 -16.372 1.00 79.94 94 LEU A O 1
ATOM 712 N N . GLU A 1 95 ? 7.685 -6.613 -17.737 1.00 76.75 95 GLU A N 1
ATOM 713 C CA . GLU A 1 95 ? 8.427 -5.576 -17.011 1.00 76.75 95 GLU A CA 1
ATOM 714 C C . GLU A 1 95 ? 7.657 -4.261 -17.018 1.00 76.75 95 GLU A C 1
ATOM 716 O O . GLU A 1 95 ? 7.610 -3.607 -15.981 1.00 76.75 95 GLU A O 1
ATOM 721 N N . LEU A 1 96 ? 6.986 -3.957 -18.135 1.00 76.00 96 LEU A N 1
ATOM 722 C CA . LEU A 1 96 ? 6.130 -2.788 -18.253 1.00 76.00 96 LEU A CA 1
ATOM 723 C C . LEU A 1 96 ? 4.857 -2.939 -17.392 1.00 76.00 96 LEU A C 1
ATOM 725 O O . LEU A 1 96 ? 4.637 -2.239 -16.415 1.00 76.00 96 LEU A O 1
ATOM 729 N N . TRP A 1 97 ? 4.038 -3.945 -17.692 1.00 79.75 97 TRP A N 1
ATOM 730 C CA . TRP A 1 97 ? 2.667 -4.017 -17.181 1.00 79.75 97 TRP A CA 1
ATOM 731 C C . TRP A 1 97 ? 2.498 -4.788 -15.869 1.00 79.75 97 TRP A C 1
ATOM 733 O O . TRP A 1 97 ? 1.405 -4.801 -15.303 1.00 79.75 97 TRP A O 1
ATOM 743 N N . SER A 1 98 ? 3.520 -5.490 -15.366 1.00 75.56 98 SER A N 1
ATOM 744 C CA . SER A 1 98 ? 3.345 -6.374 -14.200 1.00 75.56 98 SER A CA 1
ATOM 745 C C . SER A 1 98 ? 2.945 -5.626 -12.934 1.00 75.56 98 SER A C 1
ATOM 747 O O . SER A 1 98 ? 2.178 -6.181 -12.144 1.00 75.56 98 SER A O 1
ATOM 749 N N . GLY A 1 99 ? 3.406 -4.388 -12.737 1.00 77.75 99 GLY A N 1
ATOM 750 C CA . GLY A 1 99 ? 2.987 -3.544 -11.614 1.00 77.75 99 GLY A CA 1
ATOM 751 C C . GLY A 1 99 ? 1.489 -3.243 -11.665 1.00 77.75 99 GLY A C 1
ATOM 752 O O . GLY A 1 99 ? 0.755 -3.528 -10.715 1.00 77.75 99 GLY A O 1
ATOM 753 N N . ASP A 1 100 ? 1.013 -2.781 -12.816 1.00 82.69 100 ASP A N 1
ATOM 754 C CA . ASP A 1 100 ? -0.393 -2.449 -13.047 1.00 82.69 100 ASP A CA 1
ATOM 755 C C . ASP A 1 100 ? -1.306 -3.664 -12.973 1.00 82.69 100 ASP A C 1
ATOM 757 O O . ASP A 1 100 ? -2.347 -3.624 -12.315 1.00 82.69 100 ASP A O 1
ATOM 761 N N . ILE A 1 101 ? -0.897 -4.775 -13.590 1.00 84.94 101 ILE A N 1
ATOM 762 C CA . ILE A 1 101 ? -1.617 -6.051 -13.528 1.00 84.94 101 ILE A CA 1
ATOM 763 C C . ILE A 1 101 ? -1.711 -6.524 -12.079 1.00 84.94 101 ILE A C 1
ATOM 765 O O . ILE A 1 101 ? -2.773 -6.974 -11.647 1.00 84.94 101 ILE A O 1
ATOM 769 N N . THR A 1 102 ? -0.629 -6.387 -11.309 1.00 84.38 102 THR A N 1
ATOM 770 C CA . THR A 1 102 ? -0.609 -6.735 -9.885 1.00 84.38 102 THR A CA 1
ATOM 771 C C . THR A 1 102 ? -1.599 -5.878 -9.101 1.00 84.38 102 THR A C 1
ATOM 773 O O . THR A 1 102 ? -2.437 -6.416 -8.375 1.00 84.38 102 THR A O 1
ATOM 776 N N . ASN A 1 103 ? -1.561 -4.555 -9.272 1.00 87.44 103 ASN A N 1
ATOM 777 C CA . ASN A 1 103 ? -2.488 -3.642 -8.604 1.00 87.44 103 ASN A CA 1
ATOM 778 C C . ASN A 1 103 ? -3.945 -3.920 -9.011 1.00 87.44 103 ASN A C 1
ATOM 780 O O . ASN A 1 103 ? -4.823 -3.989 -8.152 1.00 87.44 103 ASN A O 1
ATOM 784 N N . ALA A 1 104 ? -4.211 -4.164 -10.294 1.00 89.56 104 ALA A N 1
ATOM 785 C CA . ALA A 1 104 ? -5.541 -4.502 -10.794 1.00 89.56 104 ALA A CA 1
ATOM 786 C C . ALA A 1 104 ? -6.048 -5.836 -10.225 1.00 89.56 104 ALA A C 1
ATOM 788 O O . ALA A 1 104 ? -7.207 -5.934 -9.814 1.00 89.56 104 ALA A O 1
ATOM 789 N N . LEU A 1 105 ? -5.183 -6.851 -10.137 1.00 89.75 105 LEU A N 1
ATOM 790 C CA . LEU A 1 105 ? -5.500 -8.142 -9.527 1.00 89.75 105 LEU A CA 1
ATOM 791 C C . LEU A 1 105 ? -5.843 -7.989 -8.041 1.00 89.75 105 LEU A C 1
ATOM 793 O O . LEU A 1 105 ? -6.836 -8.554 -7.580 1.00 89.75 105 LEU A O 1
ATOM 797 N N . LEU A 1 106 ? -5.057 -7.212 -7.292 1.00 88.25 106 LEU A N 1
ATOM 798 C CA . LEU A 1 106 ? -5.299 -6.960 -5.869 1.00 88.25 106 LEU A CA 1
ATOM 799 C C . LEU A 1 106 ? -6.577 -6.143 -5.643 1.00 88.25 106 LEU A C 1
ATOM 801 O O . LEU A 1 106 ? -7.352 -6.459 -4.736 1.00 88.25 106 LEU A O 1
ATOM 805 N N . ALA A 1 107 ? -6.852 -5.155 -6.498 1.00 90.62 107 ALA A N 1
ATOM 806 C CA . ALA A 1 107 ? -8.106 -4.406 -6.492 1.00 90.62 107 ALA A CA 1
ATOM 807 C C . ALA A 1 107 ? -9.304 -5.325 -6.757 1.00 90.62 107 ALA A C 1
ATOM 809 O O . ALA A 1 107 ? -10.297 -5.279 -6.029 1.00 90.62 107 ALA A O 1
ATOM 810 N N . LEU A 1 108 ? -9.202 -6.199 -7.763 1.00 92.06 108 LEU A N 1
ATOM 811 C CA . LEU A 1 108 ? -10.238 -7.172 -8.096 1.00 92.06 108 LEU A CA 1
ATOM 812 C C . LEU A 1 108 ? -10.472 -8.143 -6.940 1.00 92.06 108 LEU A C 1
ATOM 814 O O . LEU A 1 108 ? -11.616 -8.345 -6.539 1.00 92.06 108 LEU A O 1
ATOM 818 N N . TYR A 1 109 ? -9.408 -8.706 -6.369 1.00 88.31 109 TYR A N 1
ATOM 819 C CA . TYR A 1 109 ? -9.496 -9.593 -5.213 1.00 88.31 109 TYR A CA 1
ATOM 820 C C . TYR A 1 109 ? -10.201 -8.903 -4.038 1.00 88.31 109 TYR A C 1
ATOM 822 O O . TYR A 1 109 ? -11.185 -9.429 -3.511 1.00 88.31 109 TYR A O 1
ATOM 830 N N . ALA A 1 110 ? -9.771 -7.693 -3.671 1.00 88.00 110 ALA A N 1
ATOM 831 C CA . ALA A 1 110 ? -10.396 -6.921 -2.603 1.00 88.00 110 ALA A CA 1
ATOM 832 C C . ALA A 1 110 ? -11.886 -6.659 -2.893 1.00 88.00 110 ALA A C 1
ATOM 834 O O . ALA A 1 110 ? -12.732 -6.951 -2.043 1.00 88.00 110 ALA A O 1
ATOM 835 N N . THR A 1 111 ? -12.234 -6.227 -4.108 1.00 90.19 111 THR A N 1
ATOM 836 C CA . THR A 1 111 ? -13.625 -6.006 -4.536 1.00 90.19 111 THR A CA 1
ATOM 837 C C . THR A 1 111 ? -14.466 -7.280 -4.488 1.00 90.19 111 THR A C 1
ATOM 839 O O . THR A 1 111 ? -15.578 -7.257 -3.961 1.00 90.19 111 THR A O 1
ATOM 842 N N . VAL A 1 112 ? -13.947 -8.418 -4.952 1.00 89.38 112 VAL A N 1
ATOM 843 C CA . VAL A 1 112 ? -14.648 -9.710 -4.866 1.00 89.38 112 VAL A CA 1
ATOM 844 C C . VAL A 1 112 ? -14.940 -10.058 -3.407 1.00 89.38 112 VAL A C 1
ATOM 846 O O . VAL A 1 112 ? -16.069 -10.422 -3.073 1.00 89.38 112 VAL A O 1
ATOM 849 N N . THR A 1 113 ? -13.975 -9.876 -2.500 1.00 86.06 113 THR A N 1
ATOM 850 C CA . THR A 1 113 ? -14.210 -10.140 -1.069 1.00 86.06 113 THR A CA 1
ATOM 851 C C . THR A 1 113 ? -15.244 -9.201 -0.435 1.00 86.06 113 THR A C 1
ATOM 853 O O . THR A 1 113 ? -15.977 -9.625 0.465 1.00 86.06 113 THR A O 1
ATOM 856 N N . LEU A 1 114 ? -15.369 -7.961 -0.926 1.00 88.31 114 LEU A N 1
ATOM 857 C CA . LEU A 1 114 ? -16.423 -7.020 -0.524 1.00 88.31 114 LEU A CA 1
ATOM 858 C C . LEU A 1 114 ? -17.802 -7.464 -1.005 1.00 88.31 114 LEU A C 1
ATOM 860 O O . LEU A 1 114 ? -18.742 -7.492 -0.208 1.00 88.31 114 LEU A O 1
ATOM 864 N N . VAL A 1 115 ? -17.919 -7.847 -2.279 1.00 90.31 115 VAL A N 1
ATOM 865 C CA . VAL A 1 115 ? -19.176 -8.320 -2.885 1.00 90.31 115 VAL A CA 1
ATOM 866 C C . VAL A 1 115 ? -19.674 -9.577 -2.175 1.00 90.31 115 VAL A C 1
ATOM 868 O O . VAL A 1 115 ? -20.848 -9.669 -1.820 1.00 90.31 115 VAL A O 1
ATOM 871 N N . LEU A 1 116 ? -18.766 -10.505 -1.861 1.00 87.38 116 LEU A N 1
ATOM 872 C CA . LEU A 1 116 ? -19.069 -11.712 -1.087 1.00 87.38 116 LEU A CA 1
ATOM 873 C C . LEU A 1 116 ? -19.317 -11.437 0.407 1.00 87.38 116 LEU A C 1
ATOM 875 O O . LEU A 1 116 ? -19.612 -12.369 1.158 1.00 87.38 116 LEU A O 1
ATOM 879 N N . ARG A 1 117 ? -19.179 -10.181 0.862 1.00 82.94 117 ARG A N 1
ATOM 880 C CA . ARG A 1 117 ? -19.265 -9.749 2.270 1.00 82.94 117 ARG A CA 1
ATOM 881 C C . ARG A 1 117 ? -18.353 -10.547 3.205 1.00 82.94 117 ARG A C 1
ATOM 883 O O . ARG A 1 117 ? -18.647 -10.724 4.388 1.00 82.94 117 ARG A O 1
ATOM 890 N N . ARG A 1 118 ? -17.226 -11.019 2.675 1.00 80.81 118 ARG A N 1
ATOM 891 C CA . ARG A 1 118 ? -16.183 -11.754 3.399 1.00 80.81 118 ARG A CA 1
ATOM 892 C C . ARG A 1 118 ? -14.829 -11.061 3.204 1.00 80.81 118 ARG A C 1
ATOM 894 O O . ARG A 1 118 ? -13.939 -11.672 2.620 1.00 80.81 118 ARG A O 1
ATOM 901 N N . PRO A 1 119 ? -14.669 -9.802 3.663 1.00 78.50 119 PRO A N 1
ATOM 902 C CA . PRO A 1 119 ? -13.427 -9.049 3.510 1.00 78.50 119 PRO A CA 1
ATOM 903 C C . PRO A 1 119 ? -12.210 -9.841 3.991 1.00 78.50 119 PRO A C 1
ATOM 905 O O . PRO A 1 119 ? -12.213 -10.366 5.109 1.00 78.50 119 PRO A O 1
ATOM 908 N N . TYR A 1 120 ? -11.162 -9.897 3.162 1.00 74.94 120 TYR A N 1
ATOM 909 C CA . TYR A 1 120 ? -9.947 -10.673 3.453 1.00 74.94 120 TYR A CA 1
ATOM 910 C C . TYR A 1 120 ? -9.262 -10.230 4.755 1.00 74.94 120 TYR A C 1
ATOM 912 O O . TYR A 1 120 ? -8.653 -11.033 5.459 1.00 74.94 120 TYR A O 1
ATOM 920 N N . THR A 1 121 ? -9.430 -8.961 5.129 1.00 73.50 121 THR A N 1
ATOM 921 C CA . THR A 1 121 ? -8.887 -8.379 6.361 1.00 73.50 121 THR A CA 1
ATOM 922 C C . THR A 1 121 ? -9.474 -9.004 7.633 1.00 73.50 121 THR A C 1
ATOM 924 O O . THR A 1 121 ? -8.783 -9.076 8.650 1.00 73.50 121 THR A O 1
ATOM 927 N N . MET A 1 122 ? -10.708 -9.535 7.595 1.00 72.19 122 MET A N 1
ATOM 928 C CA . MET A 1 122 ? -11.311 -10.203 8.760 1.00 72.19 122 MET A CA 1
ATOM 929 C C . MET A 1 122 ? -10.545 -11.449 9.180 1.00 72.19 122 MET A C 1
ATOM 931 O O . MET A 1 122 ? -10.558 -11.795 10.360 1.00 72.19 122 MET A O 1
ATOM 935 N N . VAL A 1 123 ? -9.916 -12.144 8.234 1.00 71.75 123 VAL A N 1
ATOM 936 C CA . VAL A 1 123 ? -9.301 -13.443 8.507 1.00 71.75 123 VAL A CA 1
ATOM 937 C C . VAL A 1 123 ? -8.099 -13.281 9.442 1.00 71.75 123 VAL A C 1
ATOM 939 O O . VAL A 1 123 ? -7.993 -13.985 10.444 1.00 71.75 123 VAL A O 1
ATOM 942 N N . TYR A 1 124 ? -7.293 -12.242 9.224 1.00 68.62 124 TYR A N 1
ATOM 943 C CA . TYR A 1 124 ? -6.208 -11.861 10.131 1.00 68.62 124 TYR A CA 1
ATOM 944 C C . TYR A 1 124 ? -6.726 -11.317 11.465 1.00 68.62 124 TYR A C 1
ATOM 946 O O . TYR A 1 124 ? -6.212 -11.661 12.527 1.00 68.62 124 TYR A O 1
ATOM 954 N N . ALA A 1 125 ? -7.781 -10.500 11.441 1.00 67.44 125 ALA A N 1
ATOM 955 C CA . ALA A 1 125 ? -8.303 -9.873 12.653 1.00 67.44 125 ALA A CA 1
ATOM 956 C C . ALA A 1 125 ? -8.916 -10.867 13.651 1.00 67.44 125 ALA A C 1
ATOM 958 O O . ALA A 1 125 ? -8.868 -10.622 14.857 1.00 67.44 125 ALA A O 1
ATOM 959 N N . ARG A 1 126 ? -9.441 -12.008 13.186 1.00 69.94 126 ARG A N 1
ATOM 960 C CA . ARG A 1 126 ? -9.965 -13.071 14.062 1.00 69.94 126 ARG A CA 1
ATOM 961 C C . ARG A 1 126 ? -8.917 -13.638 15.021 1.00 69.94 126 ARG A C 1
ATOM 963 O O . ARG A 1 126 ? -9.277 -14.032 16.122 1.00 69.94 126 ARG A O 1
ATOM 970 N N . HIS A 1 127 ? -7.635 -13.586 14.666 1.00 67.88 127 HIS A N 1
ATOM 971 C CA . HIS A 1 127 ? -6.542 -14.023 15.540 1.00 67.88 127 HIS A CA 1
ATOM 972 C C . HIS A 1 127 ? -6.290 -13.060 16.713 1.00 67.88 127 HIS A C 1
ATOM 974 O O . HIS A 1 127 ? -5.747 -13.457 17.740 1.00 67.88 127 HIS A O 1
ATOM 980 N N . LYS A 1 128 ? -6.697 -11.790 16.583 1.00 67.44 128 LYS A N 1
ATOM 981 C CA . LYS A 1 128 ? -6.439 -10.727 17.572 1.00 67.44 128 LYS A CA 1
ATOM 982 C C . LYS A 1 128 ? -7.654 -10.381 18.430 1.00 67.44 128 LYS A C 1
ATOM 984 O O . LYS A 1 128 ? -7.554 -9.580 19.358 1.00 67.44 128 LYS A O 1
ATOM 989 N N . VAL A 1 129 ? -8.819 -10.933 18.108 1.00 67.12 129 VAL A N 1
ATOM 990 C CA . VAL A 1 129 ? -10.098 -10.562 18.716 1.00 67.12 129 VAL A CA 1
ATOM 991 C C . VAL A 1 129 ? -10.790 -11.823 19.224 1.00 67.12 129 VAL A C 1
ATOM 993 O O . VAL A 1 129 ? -10.773 -12.842 18.544 1.00 67.12 129 VAL A O 1
ATOM 996 N N . SER A 1 130 ? -11.406 -11.761 20.410 1.00 73.00 130 SER A N 1
ATOM 997 C CA . SER A 1 130 ? -12.104 -12.914 20.978 1.00 73.00 130 SER A CA 1
ATOM 998 C C . SER A 1 130 ? -13.271 -13.375 20.079 1.00 73.00 130 SER A C 1
ATOM 1000 O O . SER A 1 130 ? -13.906 -12.522 19.438 1.00 73.00 130 SER A O 1
ATOM 1002 N N . PRO A 1 131 ? -13.558 -14.691 19.999 1.00 73.88 131 PRO A N 1
ATOM 1003 C CA . PRO A 1 131 ? -14.557 -15.243 19.081 1.00 73.88 131 PRO A CA 1
ATOM 1004 C C . PRO A 1 131 ? -15.950 -14.624 19.208 1.00 73.88 131 PRO A C 1
ATOM 1006 O O . PRO A 1 131 ? -16.649 -14.458 18.209 1.00 73.88 131 PRO A O 1
ATOM 1009 N N . GLU A 1 132 ? -16.329 -14.187 20.411 1.00 75.38 132 GLU A N 1
ATOM 1010 C CA . GLU A 1 132 ? -17.631 -13.566 20.695 1.00 75.38 132 GLU A CA 1
ATOM 1011 C C . GLU A 1 132 ? -17.818 -12.246 19.932 1.00 75.38 132 GLU A C 1
ATOM 1013 O O . GLU A 1 132 ? -18.941 -11.813 19.679 1.00 75.38 132 GLU A O 1
ATOM 1018 N N . ARG A 1 133 ? -16.718 -11.595 19.530 1.00 75.50 133 ARG A N 1
ATOM 1019 C CA . ARG A 1 133 ? -16.746 -10.315 18.810 1.00 75.50 133 ARG A CA 1
ATOM 1020 C C . ARG A 1 133 ? -16.689 -10.467 17.288 1.00 75.50 133 ARG A C 1
ATOM 1022 O O . ARG A 1 133 ? -16.987 -9.492 16.593 1.00 75.50 133 ARG A O 1
ATOM 1029 N N . TRP A 1 134 ? -16.365 -11.655 16.761 1.00 78.38 134 TRP A N 1
ATOM 1030 C CA . TRP A 1 134 ? -16.190 -11.903 15.317 1.00 78.38 134 TRP A CA 1
ATOM 1031 C C . TRP A 1 134 ? -17.447 -11.611 14.486 1.00 78.38 134 TRP A C 1
ATOM 1033 O O . TRP A 1 134 ? -17.336 -11.272 13.310 1.00 78.38 134 TRP A O 1
ATOM 1043 N N . GLY A 1 135 ? -18.634 -11.752 15.084 1.00 75.94 135 GLY A N 1
ATOM 1044 C CA . GLY A 1 135 ? -19.927 -11.565 14.416 1.00 75.94 135 GLY A CA 1
ATOM 1045 C C . GLY A 1 135 ? -20.600 -10.215 14.669 1.00 75.94 135 GLY A C 1
ATOM 1046 O O . GLY A 1 135 ? -21.711 -9.995 14.193 1.00 75.94 135 GLY A O 1
ATOM 1047 N N . THR A 1 136 ? -19.975 -9.308 15.426 1.00 84.94 136 THR A N 1
ATOM 1048 C CA . THR A 1 136 ? -20.611 -8.020 15.744 1.00 84.94 136 THR A CA 1
ATOM 1049 C C . THR A 1 136 ? -20.763 -7.158 14.490 1.00 84.94 136 THR A C 1
ATOM 1051 O O . THR A 1 136 ? -19.876 -7.107 13.634 1.00 84.94 136 THR A O 1
ATOM 1054 N N . SER A 1 137 ? -21.881 -6.432 14.385 1.00 87.12 137 SER A N 1
ATOM 1055 C CA . SER A 1 137 ? -22.151 -5.533 13.252 1.00 87.12 137 SER A CA 1
ATOM 1056 C C . SER A 1 137 ? -21.054 -4.478 13.075 1.00 87.12 137 SER A C 1
ATOM 1058 O O . SER A 1 137 ? -20.702 -4.135 11.946 1.00 87.12 137 SER A O 1
ATOM 1060 N N . LEU A 1 138 ? -20.459 -4.022 14.184 1.00 87.31 138 LEU A N 1
ATOM 1061 C CA . LEU A 1 138 ? -19.313 -3.118 14.188 1.00 87.31 138 LEU A CA 1
ATOM 1062 C C . LEU A 1 138 ? -18.060 -3.776 13.594 1.00 87.31 138 LEU A C 1
ATOM 1064 O O . LEU A 1 138 ? -17.433 -3.182 12.721 1.00 87.31 138 LEU A O 1
ATOM 1068 N N . PHE A 1 139 ? -17.714 -4.997 14.017 1.00 85.94 139 PHE A N 1
ATOM 1069 C CA . PHE A 1 139 ? -16.548 -5.718 13.495 1.00 85.94 139 PHE A CA 1
ATOM 1070 C C . PHE A 1 139 ? -16.655 -5.932 11.983 1.00 85.94 139 PHE A C 1
ATOM 1072 O O . PHE A 1 139 ? -15.718 -5.614 11.251 1.00 85.94 139 PHE A O 1
ATOM 1079 N N . VAL A 1 140 ? -17.812 -6.395 11.503 1.00 86.75 140 VAL A N 1
ATOM 1080 C CA . VAL A 1 140 ? -18.052 -6.608 10.068 1.00 86.75 140 VAL A CA 1
ATOM 1081 C C . VAL A 1 140 ? -17.987 -5.287 9.299 1.00 86.75 140 VAL A C 1
ATOM 1083 O O . VAL A 1 140 ? -17.299 -5.204 8.282 1.00 86.75 140 VAL A O 1
ATOM 1086 N N . ARG A 1 141 ? -18.646 -4.228 9.792 1.00 89.25 141 ARG A N 1
ATOM 1087 C CA . ARG A 1 141 ? -18.643 -2.909 9.138 1.00 89.25 141 ARG A CA 1
ATOM 1088 C C . ARG A 1 141 ? -17.234 -2.333 9.023 1.00 89.25 141 ARG A C 1
ATOM 1090 O O . ARG A 1 141 ? -16.888 -1.832 7.959 1.00 89.25 141 ARG A O 1
ATOM 1097 N N . VAL A 1 142 ? -16.423 -2.425 10.077 1.00 90.38 142 VAL A N 1
ATOM 1098 C CA . VAL A 1 142 ? -15.041 -1.922 10.061 1.00 90.38 142 VAL A CA 1
ATOM 1099 C C . VAL A 1 142 ? -14.226 -2.597 8.964 1.00 90.38 142 VAL A C 1
ATOM 1101 O O . VAL A 1 142 ? -13.615 -1.908 8.152 1.00 90.38 142 VAL A O 1
ATOM 1104 N N . HIS A 1 143 ? -14.272 -3.926 8.876 1.00 89.06 143 HIS A N 1
ATOM 1105 C CA . HIS A 1 143 ? -13.492 -4.655 7.875 1.00 89.06 143 HIS A CA 1
ATOM 1106 C C . HIS A 1 143 ? -14.016 -4.466 6.451 1.00 89.06 143 HIS A C 1
ATOM 1108 O O . HIS A 1 143 ? -13.219 -4.467 5.516 1.00 89.06 143 HIS A O 1
ATOM 1114 N N . LEU A 1 144 ? -15.323 -4.254 6.263 1.00 90.50 144 LEU A N 1
ATOM 1115 C CA . LEU A 1 144 ? -15.870 -3.866 4.960 1.00 90.50 144 LEU A CA 1
ATOM 1116 C C . LEU A 1 144 ? -15.339 -2.499 4.517 1.00 90.50 144 LEU A C 1
ATOM 1118 O O . LEU A 1 144 ? -14.890 -2.366 3.385 1.00 90.50 144 LEU A O 1
ATOM 1122 N N . VAL A 1 145 ? -15.332 -1.498 5.401 1.00 93.62 145 VAL A N 1
ATOM 1123 C CA . VAL A 1 145 ? -14.831 -0.156 5.058 1.00 93.62 145 VAL A CA 1
ATOM 1124 C C . VAL A 1 145 ? -13.330 -0.185 4.779 1.00 93.62 145 VAL A C 1
ATOM 1126 O O . VAL A 1 145 ? -12.897 0.322 3.750 1.00 93.62 145 VAL A O 1
ATOM 1129 N N . VAL A 1 146 ? -12.541 -0.830 5.642 1.00 90.69 146 VAL A N 1
ATOM 1130 C CA . VAL A 1 146 ? -11.086 -0.961 5.454 1.00 90.69 146 VAL A CA 1
ATOM 1131 C C . VAL A 1 146 ? -10.761 -1.684 4.145 1.00 90.69 146 VAL A C 1
ATOM 1133 O O . VAL A 1 146 ? -9.920 -1.226 3.379 1.00 90.69 146 VAL A O 1
ATOM 1136 N N . THR A 1 147 ? -11.464 -2.775 3.837 1.00 90.00 147 THR A N 1
ATOM 1137 C CA . THR A 1 147 ? -11.265 -3.505 2.573 1.00 90.00 147 THR A CA 1
ATOM 1138 C C . THR A 1 147 ? -11.690 -2.668 1.363 1.00 90.00 147 THR A C 1
ATOM 1140 O O . THR A 1 147 ? -11.043 -2.737 0.324 1.00 90.00 147 THR A O 1
ATOM 1143 N N . GLY A 1 148 ? -12.726 -1.832 1.498 1.00 93.56 148 GLY A N 1
ATOM 1144 C CA . GLY A 1 148 ? -13.128 -0.851 0.485 1.00 93.56 148 GLY A CA 1
ATOM 1145 C C . GLY A 1 148 ? -12.037 0.169 0.180 1.00 93.56 148 GLY A C 1
ATOM 1146 O O . GLY A 1 148 ? -11.766 0.446 -0.985 1.00 93.56 148 GLY A O 1
ATOM 1147 N N . VAL A 1 149 ? -11.364 0.676 1.215 1.00 94.25 149 VAL A N 1
ATOM 1148 C CA . VAL A 1 149 ? -10.226 1.591 1.051 1.00 94.25 149 VAL A CA 1
ATOM 1149 C C . VAL A 1 149 ? -9.057 0.901 0.353 1.00 94.25 149 VAL A C 1
ATOM 1151 O O . VAL A 1 149 ? -8.483 1.488 -0.557 1.00 94.25 149 VAL A O 1
ATOM 1154 N N . TRP A 1 150 ? -8.748 -0.351 0.700 1.00 90.88 150 TRP A N 1
ATOM 1155 C CA . TRP A 1 150 ? -7.727 -1.129 -0.010 1.00 90.88 150 TRP A CA 1
ATOM 1156 C C . TRP A 1 150 ? -8.076 -1.360 -1.482 1.00 90.88 150 TRP A C 1
ATOM 1158 O O . TRP A 1 150 ? -7.235 -1.130 -2.345 1.00 90.88 150 TRP A O 1
ATOM 1168 N N . ALA A 1 151 ? -9.318 -1.749 -1.784 1.00 92.62 151 ALA A N 1
ATOM 1169 C CA . ALA A 1 151 ? -9.782 -1.899 -3.163 1.00 92.62 151 ALA A CA 1
ATOM 1170 C C . ALA A 1 151 ? -9.643 -0.586 -3.952 1.00 92.62 151 ALA A C 1
ATOM 1172 O O . ALA A 1 151 ? -9.162 -0.593 -5.083 1.00 92.62 151 ALA A O 1
ATOM 1173 N N . GLY A 1 152 ? -10.009 0.543 -3.336 1.00 95.31 152 GLY A N 1
ATOM 1174 C CA . GLY A 1 152 ? -9.848 1.872 -3.922 1.00 95.31 152 GLY A CA 1
ATOM 1175 C C . GLY A 1 152 ? -8.386 2.266 -4.133 1.00 95.31 152 GLY A C 1
ATOM 1176 O O . GLY A 1 152 ? -8.052 2.781 -5.193 1.00 95.31 152 GLY A O 1
ATOM 1177 N N . ALA A 1 153 ? -7.507 1.990 -3.167 1.00 93.31 153 ALA A N 1
ATOM 1178 C CA . ALA A 1 153 ? -6.083 2.299 -3.264 1.00 93.31 153 ALA A CA 1
ATOM 1179 C C . ALA A 1 153 ? -5.394 1.494 -4.372 1.00 93.31 153 ALA A C 1
ATOM 1181 O O . ALA A 1 153 ? -4.690 2.075 -5.193 1.00 93.31 153 ALA A O 1
ATOM 1182 N N . PHE A 1 154 ? -5.648 0.183 -4.449 1.00 91.25 154 PHE A N 1
ATOM 1183 C CA . PHE A 1 154 ? -5.130 -0.656 -5.531 1.00 91.25 154 PHE A CA 1
ATOM 1184 C C . PHE A 1 154 ? -5.719 -0.268 -6.891 1.00 91.25 154 PHE A C 1
ATOM 1186 O O . PHE A 1 154 ? -4.990 -0.200 -7.875 1.00 91.25 154 PHE A O 1
ATOM 1193 N N . GLY A 1 155 ? -7.018 0.045 -6.953 1.00 93.56 155 GLY A N 1
ATOM 1194 C CA . GLY A 1 155 ? -7.661 0.509 -8.183 1.00 93.56 155 GLY A CA 1
ATOM 1195 C C . GLY A 1 155 ? -7.102 1.850 -8.663 1.00 93.56 155 GLY A C 1
ATOM 1196 O O . GLY A 1 155 ? -6.847 2.019 -9.854 1.00 93.56 155 GLY A O 1
ATOM 1197 N N . PHE A 1 156 ? -6.849 2.782 -7.743 1.00 94.62 156 PHE A N 1
ATOM 1198 C CA . PHE A 1 156 ? -6.183 4.049 -8.040 1.00 94.62 156 PHE A CA 1
ATOM 1199 C C . PHE A 1 156 ? -4.752 3.824 -8.529 1.00 94.62 156 PHE A C 1
ATOM 1201 O O . PHE A 1 156 ? -4.390 4.374 -9.562 1.00 94.62 156 PHE A O 1
ATOM 1208 N N . ALA A 1 157 ? -3.967 2.989 -7.841 1.00 90.25 157 ALA A N 1
ATOM 1209 C CA . ALA A 1 157 ? -2.597 2.677 -8.240 1.00 90.25 157 ALA A CA 1
ATOM 1210 C C . ALA A 1 157 ? -2.543 2.056 -9.644 1.00 90.25 157 ALA A C 1
ATOM 1212 O O . ALA A 1 157 ? -1.782 2.533 -10.477 1.00 90.25 157 ALA A O 1
ATOM 1213 N N . ALA A 1 158 ? -3.418 1.086 -9.937 1.00 89.25 158 ALA A N 1
ATOM 1214 C CA . ALA A 1 158 ? -3.540 0.487 -11.266 1.00 89.25 158 ALA A CA 1
ATOM 1215 C C . ALA A 1 158 ? -3.958 1.506 -12.335 1.00 89.25 158 ALA A C 1
ATOM 1217 O O . ALA A 1 158 ? -3.444 1.486 -13.444 1.00 89.25 158 ALA A O 1
ATOM 1218 N N . THR A 1 159 ? -4.894 2.405 -12.014 1.00 90.44 159 THR A N 1
ATOM 1219 C CA . THR A 1 159 ? -5.371 3.419 -12.968 1.00 90.44 159 THR A CA 1
ATOM 1220 C C . THR A 1 159 ? -4.284 4.443 -13.272 1.00 90.44 159 THR A C 1
ATOM 1222 O O . THR A 1 159 ? -4.093 4.818 -14.423 1.00 90.44 159 THR A O 1
ATOM 1225 N N . VAL A 1 160 ? -3.579 4.914 -12.244 1.00 88.81 160 VAL A N 1
ATOM 1226 C CA . VAL A 1 160 ? -2.516 5.908 -12.397 1.00 88.81 160 VAL A CA 1
ATOM 1227 C C . VAL A 1 160 ? -1.304 5.321 -13.109 1.00 88.81 160 VAL A C 1
ATOM 1229 O O . VAL A 1 160 ? -0.774 5.997 -13.987 1.00 88.81 160 VAL A O 1
ATOM 1232 N N . GLY A 1 161 ? -0.902 4.093 -12.771 1.00 83.94 161 GLY A N 1
ATOM 1233 C CA . GLY A 1 161 ? 0.156 3.381 -13.485 1.00 83.94 161 GLY A CA 1
ATOM 1234 C C . GLY A 1 161 ? -0.212 3.173 -14.952 1.00 83.94 161 GLY A C 1
ATOM 1235 O O . GLY A 1 161 ? 0.496 3.671 -15.820 1.00 83.94 161 GLY A O 1
ATOM 1236 N N . PHE A 1 162 ? -1.424 2.676 -15.231 1.00 84.38 162 PHE A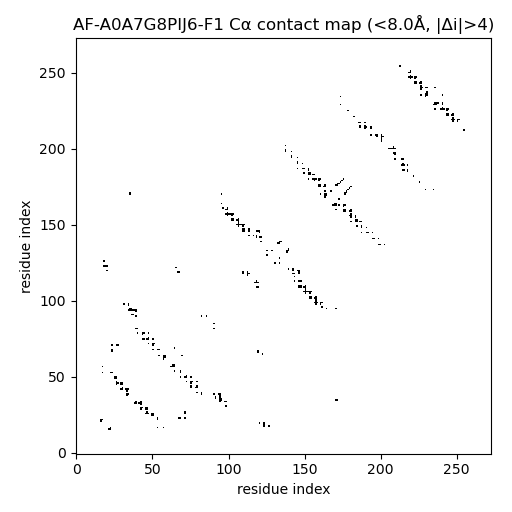 N 1
ATOM 1237 C CA . PHE A 1 162 ? -1.899 2.496 -16.606 1.00 84.38 162 PHE A CA 1
ATOM 1238 C C . PHE A 1 162 ? -1.908 3.806 -17.404 1.00 84.38 162 PHE A C 1
ATOM 1240 O O . PHE A 1 162 ? -1.535 3.825 -18.574 1.00 84.38 162 PHE A O 1
ATOM 1247 N N . ILE A 1 163 ? -2.344 4.915 -16.793 1.00 83.62 163 ILE A N 1
ATOM 1248 C CA . ILE A 1 163 ? -2.306 6.238 -17.435 1.00 83.62 163 ILE A CA 1
ATOM 1249 C C . ILE A 1 163 ? -0.859 6.674 -17.688 1.00 83.62 163 ILE A C 1
ATOM 1251 O O . ILE A 1 163 ? -0.585 7.209 -18.760 1.00 83.62 163 ILE A O 1
ATOM 1255 N N . GLY A 1 164 ? 0.050 6.460 -16.734 1.00 76.50 164 GLY A N 1
ATOM 1256 C CA . GLY A 1 164 ? 1.476 6.753 -16.884 1.00 76.50 164 GLY A CA 1
ATOM 1257 C C . GLY A 1 164 ? 2.094 5.985 -18.048 1.00 76.50 164 GLY A C 1
ATOM 1258 O O . GLY A 1 164 ? 2.652 6.590 -18.964 1.00 76.50 164 GLY A O 1
ATOM 1259 N N . ASP A 1 165 ? 1.882 4.676 -18.071 1.00 74.06 165 ASP A N 1
ATOM 1260 C CA . ASP A 1 165 ? 2.436 3.767 -19.070 1.00 74.06 165 ASP A CA 1
ATOM 1261 C C . ASP A 1 165 ? 1.845 4.030 -20.457 1.00 74.06 165 ASP A C 1
ATOM 1263 O O . ASP A 1 165 ? 2.578 4.153 -21.441 1.00 74.06 165 ASP A O 1
ATOM 1267 N N . ALA A 1 166 ? 0.523 4.208 -20.553 1.00 73.12 166 ALA A N 1
ATOM 1268 C CA . ALA A 1 166 ? -0.148 4.478 -21.822 1.00 73.12 166 ALA A CA 1
ATOM 1269 C C . ALA A 1 166 ? 0.178 5.871 -22.389 1.00 73.12 166 ALA A C 1
ATOM 1271 O O . ALA A 1 166 ? 0.301 6.020 -23.606 1.00 73.12 166 ALA A O 1
ATOM 1272 N N . ALA A 1 167 ? 0.304 6.898 -21.540 1.00 66.69 167 ALA A N 1
ATOM 1273 C CA . ALA A 1 167 ? 0.528 8.273 -21.991 1.00 66.69 167 ALA A CA 1
ATOM 1274 C C . ALA A 1 167 ? 2.009 8.606 -22.218 1.00 66.69 167 ALA A C 1
ATOM 1276 O O . ALA A 1 167 ? 2.315 9.401 -23.104 1.00 66.69 167 ALA A O 1
ATOM 1277 N N . VAL A 1 168 ? 2.920 8.024 -21.432 1.00 60.59 168 VAL A N 1
ATOM 1278 C CA . VAL A 1 168 ? 4.343 8.411 -21.408 1.00 60.59 168 VAL A CA 1
ATOM 1279 C C . VAL A 1 168 ? 5.251 7.317 -21.984 1.00 60.59 168 VAL A C 1
ATOM 1281 O O . VAL A 1 168 ? 6.380 7.620 -22.355 1.00 60.59 168 VAL A O 1
ATOM 1284 N N . HIS A 1 169 ? 4.759 6.076 -22.147 1.00 64.00 169 HIS A N 1
ATOM 1285 C CA . HIS A 1 169 ? 5.566 4.908 -22.554 1.00 64.00 169 HIS A CA 1
ATOM 1286 C C . HIS A 1 169 ? 6.821 4.724 -21.678 1.00 64.00 169 HIS A C 1
ATOM 1288 O O . HIS A 1 169 ? 7.832 4.186 -22.130 1.00 64.00 169 HIS A O 1
ATOM 1294 N N . ASP A 1 170 ? 6.751 5.188 -20.430 1.00 63.03 170 ASP A N 1
ATOM 1295 C CA . ASP A 1 170 ? 7.840 5.172 -19.462 1.00 63.03 170 ASP A CA 1
ATOM 1296 C C . ASP A 1 170 ? 7.298 4.721 -18.105 1.00 63.03 170 ASP A C 1
ATOM 1298 O O . ASP A 1 170 ? 6.684 5.498 -17.370 1.00 63.03 170 ASP A O 1
ATOM 1302 N N . THR A 1 171 ? 7.535 3.452 -17.786 1.00 56.09 171 THR A N 1
ATOM 1303 C CA . THR A 1 171 ? 7.175 2.840 -16.500 1.00 56.09 171 THR A CA 1
ATOM 1304 C C . THR A 1 171 ? 7.949 3.377 -15.315 1.00 56.09 171 THR A C 1
ATOM 1306 O O . THR A 1 171 ? 7.503 3.245 -14.175 1.00 56.09 171 THR A O 1
ATOM 1309 N N . ASP A 1 172 ? 9.104 3.995 -15.557 1.00 64.31 172 ASP A N 1
ATOM 1310 C CA . ASP A 1 172 ? 9.919 4.584 -14.500 1.00 64.31 172 ASP A CA 1
ATOM 1311 C C . ASP A 1 172 ? 9.519 6.042 -14.238 1.00 64.31 172 ASP A C 1
ATOM 1313 O O . ASP A 1 172 ? 10.218 6.780 -13.533 1.00 64.31 172 ASP A O 1
ATOM 1317 N N . ASN A 1 173 ? 8.350 6.467 -14.742 1.00 79.75 173 ASN A N 1
ATOM 1318 C CA . ASN A 1 173 ? 7.803 7.773 -14.436 1.00 79.75 173 ASN A CA 1
ATOM 1319 C C . ASN A 1 173 ? 7.662 7.943 -12.921 1.00 79.75 173 ASN A C 1
ATOM 1321 O O . ASN A 1 173 ? 6.810 7.345 -12.260 1.00 79.75 173 ASN A O 1
ATOM 1325 N N . PHE A 1 174 ? 8.480 8.838 -12.380 1.00 83.38 174 PHE A N 1
ATOM 1326 C CA . PHE A 1 174 ? 8.595 9.068 -10.947 1.00 83.38 174 PHE A CA 1
ATOM 1327 C C . PHE A 1 174 ? 7.245 9.332 -10.260 1.00 83.38 174 PHE A C 1
ATOM 1329 O O . PHE A 1 174 ? 7.003 8.867 -9.148 1.00 83.38 174 PHE A O 1
ATOM 1336 N N . TRP A 1 175 ? 6.325 10.042 -10.917 1.00 87.19 175 TRP A N 1
ATOM 1337 C CA . TRP A 1 175 ? 5.041 10.394 -10.315 1.00 87.19 175 TRP A CA 1
ATOM 1338 C C . TRP A 1 175 ? 4.012 9.273 -10.413 1.00 87.19 175 TRP A C 1
ATOM 1340 O O . TRP A 1 175 ? 3.414 8.899 -9.403 1.00 87.19 175 TRP A O 1
ATOM 1350 N N . THR A 1 176 ? 3.791 8.754 -11.619 1.00 84.69 176 THR A N 1
ATOM 1351 C CA . THR A 1 176 ? 2.716 7.788 -11.904 1.00 84.69 176 THR A CA 1
ATOM 1352 C C . THR A 1 176 ? 3.117 6.345 -11.604 1.00 84.69 176 THR A C 1
ATOM 1354 O O . THR A 1 176 ? 2.294 5.589 -11.091 1.00 84.69 176 THR A O 1
ATOM 1357 N N . GLY A 1 177 ? 4.385 5.989 -11.810 1.00 78.56 177 GLY A N 1
ATOM 1358 C CA . GLY A 1 177 ? 4.940 4.677 -11.475 1.00 78.56 177 GLY A CA 1
ATOM 1359 C C . GLY A 1 177 ? 5.240 4.506 -9.983 1.00 78.56 177 GLY A C 1
ATOM 1360 O O . GLY A 1 177 ? 5.101 3.412 -9.446 1.00 78.56 177 GLY A O 1
ATOM 1361 N N . TRP A 1 178 ? 5.604 5.587 -9.279 1.00 82.62 178 TRP A N 1
ATOM 1362 C CA . TRP A 1 178 ? 6.081 5.493 -7.891 1.00 82.62 178 TRP A CA 1
ATOM 1363 C C . TRP A 1 178 ? 5.274 6.334 -6.901 1.00 82.62 178 TRP A C 1
ATOM 1365 O O . TRP A 1 178 ? 4.583 5.786 -6.041 1.00 82.62 178 TRP A O 1
ATOM 1375 N N . VAL A 1 179 ? 5.351 7.665 -6.980 1.00 89.75 179 VAL A N 1
ATOM 1376 C CA . VAL A 1 179 ? 4.864 8.548 -5.902 1.00 89.75 179 VAL A CA 1
ATOM 1377 C C . VAL A 1 179 ? 3.366 8.387 -5.650 1.00 89.75 179 VAL A C 1
ATOM 1379 O O . VAL A 1 179 ? 2.949 8.196 -4.509 1.00 89.75 179 VAL A O 1
ATOM 1382 N N . LEU A 1 180 ? 2.533 8.436 -6.688 1.00 91.31 180 LEU A N 1
ATOM 1383 C CA . LEU A 1 180 ? 1.079 8.367 -6.524 1.00 91.31 180 LEU A CA 1
ATOM 1384 C C . LEU A 1 180 ? 0.617 6.987 -6.037 1.00 91.31 180 LEU A C 1
ATOM 1386 O O . LEU A 1 180 ? -0.271 6.906 -5.186 1.00 91.31 180 LEU A O 1
ATOM 1390 N N . GLN A 1 181 ? 1.250 5.913 -6.513 1.00 89.88 181 GLN A N 1
ATOM 1391 C CA . GLN A 1 181 ? 0.943 4.552 -6.067 1.00 89.88 181 GLN A CA 1
ATOM 1392 C C . GLN A 1 181 ? 1.321 4.359 -4.592 1.00 89.88 181 GLN A C 1
ATOM 1394 O O . GLN A 1 181 ? 0.499 3.914 -3.789 1.00 89.88 181 GLN A O 1
ATOM 1399 N N . LEU A 1 182 ? 2.532 4.778 -4.202 1.00 89.00 182 LEU A N 1
ATOM 1400 C CA . LEU A 1 182 ? 2.992 4.718 -2.813 1.00 89.00 182 LEU A CA 1
ATOM 1401 C C . LEU A 1 182 ? 2.126 5.576 -1.887 1.00 89.00 182 LEU A C 1
ATOM 1403 O O . LEU A 1 182 ? 1.788 5.131 -0.792 1.00 89.00 182 LEU A O 1
ATOM 1407 N N . ALA A 1 183 ? 1.712 6.767 -2.324 1.00 92.62 183 ALA A N 1
ATOM 1408 C CA . ALA A 1 183 ? 0.809 7.628 -1.563 1.00 92.62 183 ALA A CA 1
ATOM 1409 C C . ALA A 1 183 ? -0.540 6.942 -1.286 1.00 92.62 183 ALA A C 1
ATOM 1411 O O . ALA A 1 183 ? -1.036 6.987 -0.159 1.00 92.62 183 ALA A O 1
ATOM 1412 N N . ALA A 1 184 ? -1.120 6.267 -2.283 1.00 93.31 184 ALA A N 1
ATOM 1413 C CA . ALA A 1 184 ? -2.376 5.538 -2.122 1.00 93.31 184 ALA A CA 1
ATOM 1414 C C . ALA A 1 184 ? -2.245 4.355 -1.151 1.00 93.31 184 ALA A C 1
ATOM 1416 O O . ALA A 1 184 ? -3.111 4.154 -0.295 1.00 93.31 184 ALA A O 1
ATOM 1417 N N . LEU A 1 185 ? -1.144 3.603 -1.235 1.00 90.19 185 LEU A N 1
ATOM 1418 C CA . LEU A 1 185 ? -0.868 2.490 -0.323 1.00 90.19 185 LEU A CA 1
ATOM 1419 C C . LEU A 1 185 ? -0.624 2.973 1.111 1.0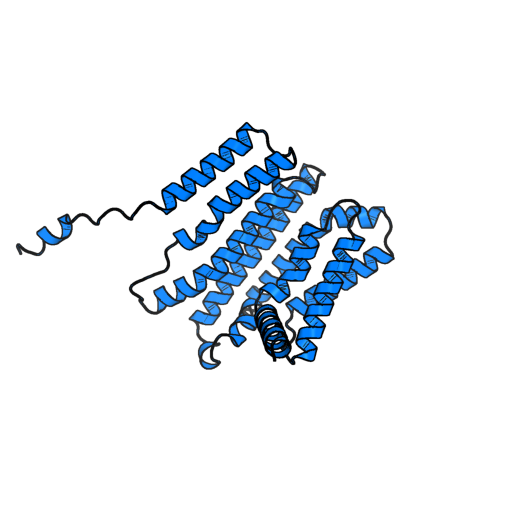0 90.19 185 LEU A C 1
ATOM 1421 O O . LEU A 1 185 ? -1.199 2.420 2.048 1.00 90.19 185 LEU A O 1
ATOM 1425 N N . LEU A 1 186 ? 0.172 4.029 1.301 1.00 90.75 186 LEU A N 1
ATOM 1426 C CA . LEU A 1 186 ? 0.418 4.618 2.622 1.00 90.75 186 LEU A CA 1
ATOM 1427 C C . LEU A 1 186 ? -0.862 5.177 3.239 1.00 90.75 186 LEU A C 1
ATOM 1429 O O . LEU A 1 186 ? -1.098 4.982 4.432 1.00 90.75 186 LEU A O 1
ATOM 1433 N N . PHE A 1 187 ? -1.727 5.796 2.434 1.00 93.94 187 PHE A N 1
ATOM 1434 C CA . PHE A 1 187 ? -3.053 6.203 2.882 1.00 93.94 187 PHE A CA 1
ATOM 1435 C C . PHE A 1 187 ? -3.890 5.006 3.348 1.00 93.94 187 PHE A C 1
ATOM 1437 O O . PHE A 1 187 ? -4.485 5.066 4.423 1.00 93.94 187 PHE A O 1
ATOM 1444 N N . ALA A 1 188 ? -3.924 3.910 2.583 1.00 91.00 188 ALA A N 1
ATOM 1445 C CA . ALA A 1 188 ? -4.667 2.709 2.963 1.00 91.00 188 ALA A CA 1
ATOM 1446 C C . ALA A 1 188 ? -4.143 2.090 4.268 1.00 91.00 188 ALA A C 1
ATOM 1448 O O . ALA A 1 188 ? -4.942 1.691 5.117 1.00 91.00 188 ALA A O 1
ATOM 1449 N N . VAL A 1 189 ? -2.821 2.074 4.468 1.00 88.38 189 VAL A N 1
ATOM 1450 C CA . VAL A 1 189 ? -2.184 1.642 5.723 1.00 88.38 189 VAL A CA 1
ATOM 1451 C C . VAL A 1 189 ? -2.575 2.562 6.881 1.00 88.38 189 VAL A C 1
ATOM 1453 O O . VAL A 1 189 ? -3.082 2.086 7.895 1.00 88.38 189 VAL A O 1
ATOM 1456 N N . ALA A 1 190 ? -2.431 3.879 6.719 1.00 89.88 190 ALA A N 1
ATOM 1457 C CA . ALA A 1 190 ? -2.808 4.847 7.748 1.00 89.88 190 ALA A CA 1
ATOM 1458 C C . ALA A 1 190 ? -4.300 4.742 8.109 1.00 89.88 190 ALA A C 1
ATOM 1460 O O . ALA A 1 190 ? -4.672 4.803 9.281 1.00 89.88 190 ALA A O 1
ATOM 1461 N N . PHE A 1 191 ? -5.163 4.523 7.115 1.00 92.25 191 PHE A N 1
ATOM 1462 C CA . PHE A 1 191 ? -6.593 4.315 7.319 1.00 92.25 191 PHE A CA 1
ATOM 1463 C C . PHE A 1 191 ? -6.893 2.998 8.039 1.00 92.25 191 PHE A C 1
ATOM 1465 O O . PHE A 1 191 ? -7.732 2.973 8.941 1.00 92.25 191 PHE A O 1
ATOM 1472 N N . ASN A 1 192 ? -6.211 1.914 7.667 1.00 88.69 192 ASN A N 1
ATOM 1473 C CA . ASN A 1 192 ? -6.326 0.613 8.319 1.00 88.69 192 ASN A CA 1
ATOM 1474 C C . ASN A 1 192 ? -5.987 0.692 9.813 1.00 88.69 192 ASN A C 1
ATOM 1476 O O . ASN A 1 192 ? -6.658 0.049 10.618 1.00 88.69 192 ASN A O 1
ATOM 1480 N N . ASP A 1 193 ? -4.999 1.504 10.183 1.00 87.00 193 ASP A N 1
ATOM 1481 C CA . ASP A 1 193 ? -4.576 1.662 11.575 1.00 87.00 193 ASP A CA 1
ATOM 1482 C C . ASP A 1 193 ? -5.472 2.644 12.349 1.00 87.00 193 ASP A C 1
ATOM 1484 O O . ASP A 1 193 ? -5.760 2.441 13.528 1.00 87.00 193 ASP A O 1
ATOM 1488 N N . PHE A 1 194 ? -5.968 3.695 11.692 1.00 91.19 194 PHE A N 1
ATOM 1489 C CA . PHE A 1 194 ? -6.798 4.730 12.313 1.00 91.19 194 PHE A CA 1
ATOM 1490 C C . PHE A 1 194 ? -8.273 4.326 12.476 1.00 91.19 194 PHE A C 1
ATOM 1492 O O . PHE A 1 194 ? -8.872 4.507 13.543 1.00 91.19 194 PHE A O 1
ATOM 1499 N N . TYR A 1 195 ? -8.895 3.814 11.411 1.00 91.62 195 TYR A N 1
ATOM 1500 C CA . TYR A 1 195 ? -10.351 3.679 11.327 1.00 91.62 195 TYR A CA 1
ATOM 1501 C C . TYR A 1 195 ? -10.958 2.693 12.337 1.00 91.62 195 TYR A C 1
ATOM 1503 O O . TYR A 1 195 ? -12.006 3.018 12.903 1.00 91.62 195 TYR A O 1
ATOM 1511 N N . PRO A 1 196 ? -10.354 1.520 12.627 1.00 89.25 196 PRO A N 1
ATOM 1512 C CA . PRO A 1 196 ? -10.893 0.602 13.627 1.00 89.25 196 PRO A CA 1
ATOM 1513 C C . PRO A 1 196 ? -11.000 1.231 15.019 1.00 89.25 196 PRO A C 1
ATOM 1515 O O . PRO A 1 196 ? -12.006 1.029 15.701 1.00 89.25 196 PRO A O 1
ATOM 1518 N N . ASP A 1 197 ? -10.000 2.010 15.429 1.00 88.88 197 ASP A N 1
ATOM 1519 C CA . ASP A 1 197 ? -9.994 2.691 16.725 1.00 88.88 197 ASP A CA 1
ATOM 1520 C C . ASP A 1 197 ? -11.018 3.827 16.752 1.00 88.88 197 ASP A C 1
ATOM 1522 O O . ASP A 1 197 ? -11.800 3.933 17.698 1.00 88.88 197 ASP A O 1
ATOM 1526 N N . TYR A 1 198 ? -11.085 4.620 15.678 1.00 91.31 198 TYR A N 1
ATOM 1527 C CA . TYR A 1 198 ? -12.092 5.669 15.516 1.00 91.31 198 TYR A CA 1
ATOM 1528 C C . TYR A 1 198 ? -13.523 5.111 15.587 1.00 91.31 198 TYR A C 1
ATOM 1530 O O . TYR A 1 198 ? -14.368 5.628 16.323 1.00 91.31 198 TYR A O 1
ATOM 1538 N N . ALA A 1 199 ? -13.800 4.029 14.856 1.00 90.94 199 ALA A N 1
ATOM 1539 C CA . ALA A 1 199 ? -15.117 3.405 14.808 1.00 90.94 199 ALA A CA 1
ATOM 1540 C C . ALA A 1 199 ? -15.533 2.827 16.169 1.00 90.94 199 ALA A C 1
ATOM 1542 O O . ALA A 1 199 ? -16.690 2.980 16.562 1.00 90.94 199 ALA A O 1
ATOM 1543 N N . ARG A 1 200 ? -14.599 2.212 16.910 1.00 88.12 200 ARG A N 1
ATOM 1544 C CA . ARG A 1 200 ? -14.846 1.726 18.277 1.00 88.12 200 ARG A CA 1
ATOM 1545 C C . ARG A 1 200 ? -15.099 2.875 19.249 1.00 88.12 200 ARG A C 1
ATOM 1547 O O . ARG A 1 200 ? -16.096 2.836 19.964 1.00 88.12 200 ARG A O 1
ATOM 1554 N N . ALA A 1 201 ? -14.253 3.905 19.243 1.00 88.81 201 ALA A N 1
ATOM 1555 C CA . ALA A 1 201 ? -14.409 5.058 20.129 1.00 88.81 201 ALA A CA 1
ATOM 1556 C C . ALA A 1 201 ? -15.765 5.747 19.916 1.00 88.81 201 ALA A C 1
ATOM 1558 O O . ALA A 1 201 ? -16.482 6.028 20.874 1.00 88.81 201 ALA A O 1
ATOM 1559 N N . ARG A 1 202 ? -16.167 5.924 18.652 1.00 88.50 202 ARG A N 1
ATOM 1560 C CA . ARG A 1 202 ? -17.465 6.505 18.292 1.00 88.50 202 ARG A CA 1
ATOM 1561 C C . ARG A 1 202 ? -18.649 5.614 18.672 1.00 88.50 202 ARG A C 1
ATOM 1563 O O . ARG A 1 202 ? -19.663 6.136 19.117 1.00 88.50 202 ARG A O 1
ATOM 1570 N N . ALA A 1 203 ? -18.543 4.296 18.496 1.00 87.94 203 ALA A N 1
ATOM 1571 C CA . ALA A 1 203 ? -19.625 3.363 18.822 1.00 87.94 203 ALA A CA 1
ATOM 1572 C C . ALA A 1 203 ? -19.862 3.224 20.335 1.00 87.94 203 ALA A C 1
ATOM 1574 O O . ALA A 1 203 ? -20.999 3.035 20.756 1.00 87.94 203 ALA A O 1
ATOM 1575 N N . HIS A 1 204 ? -18.803 3.330 21.141 1.00 87.06 204 HIS A N 1
ATOM 1576 C CA . HIS A 1 204 ? -18.867 3.209 22.600 1.00 87.06 204 HIS A CA 1
ATOM 1577 C C . HIS A 1 204 ? -18.958 4.557 23.331 1.00 87.06 204 HIS A C 1
ATOM 1579 O O . HIS A 1 204 ? -18.961 4.576 24.557 1.00 87.06 204 HIS A O 1
ATOM 1585 N N . GLY A 1 205 ? -19.030 5.677 22.602 1.00 83.62 205 GLY A N 1
ATOM 1586 C CA . GLY A 1 205 ? -19.117 7.013 23.197 1.00 83.62 205 GLY A CA 1
ATOM 1587 C C . GLY A 1 205 ? -17.889 7.390 24.030 1.00 83.62 205 GLY A C 1
ATOM 1588 O O . GLY A 1 205 ? -18.027 8.088 25.032 1.00 83.62 205 GLY A O 1
ATOM 1589 N N . HIS A 1 206 ? -16.698 6.910 23.652 1.00 80.50 206 HIS A N 1
ATOM 1590 C CA . HIS A 1 206 ? -15.472 7.244 24.373 1.00 80.50 206 HIS A CA 1
ATOM 1591 C C . HIS A 1 206 ? -15.224 8.765 24.341 1.00 80.50 206 HIS A C 1
ATOM 1593 O O . HIS A 1 206 ? -15.358 9.370 23.273 1.00 80.50 206 HIS A O 1
ATOM 1599 N N . PRO A 1 207 ? -14.811 9.379 25.468 1.00 73.88 207 PRO A N 1
ATOM 1600 C CA . PRO A 1 207 ? -14.539 10.819 25.537 1.00 73.88 207 PRO A CA 1
ATOM 1601 C C . PRO A 1 207 ? -13.436 11.274 24.573 1.00 73.88 207 PRO A C 1
ATOM 1603 O O . PRO A 1 207 ? -13.463 12.395 24.071 1.00 73.88 207 PRO A O 1
ATOM 1606 N N . GLU A 1 208 ? -12.478 10.388 24.297 1.00 79.00 208 GLU A N 1
ATOM 1607 C CA . GLU A 1 208 ? -11.333 10.639 23.429 1.00 79.00 208 GLU A CA 1
ATOM 1608 C C . GLU A 1 208 ? -11.488 9.857 22.122 1.00 79.00 208 GLU A C 1
ATOM 1610 O O . GLU A 1 208 ? -11.185 8.667 22.030 1.00 79.00 208 GLU A O 1
ATOM 1615 N N . VAL A 1 209 ? -11.991 10.533 21.091 1.00 83.44 209 VAL A N 1
ATOM 1616 C CA . VAL A 1 209 ? -12.044 9.981 19.734 1.00 83.44 209 VAL A CA 1
ATOM 1617 C C . VAL A 1 209 ? -10.708 10.271 19.041 1.00 83.44 209 VAL A C 1
ATOM 1619 O O . VAL A 1 209 ? -10.276 11.427 19.049 1.00 83.44 209 VAL A O 1
ATOM 1622 N N . PRO A 1 210 ? -10.053 9.270 18.418 1.00 84.56 210 PRO A N 1
ATOM 1623 C CA . PRO A 1 210 ? -8.832 9.484 17.649 1.00 84.56 210 PRO A CA 1
ATOM 1624 C C . PRO A 1 210 ? -8.961 10.659 16.671 1.00 84.56 210 PRO A C 1
ATOM 1626 O O . PRO A 1 210 ? -9.910 10.727 15.886 1.00 84.56 210 PRO A O 1
ATOM 1629 N N . SER A 1 211 ? -7.995 11.579 16.718 1.00 87.50 211 SER A N 1
ATOM 1630 C CA . SER A 1 211 ? -7.961 12.751 15.840 1.00 87.50 211 SER A CA 1
ATOM 1631 C C . SER A 1 211 ? -7.715 12.347 14.390 1.00 87.50 211 SER A C 1
ATOM 1633 O O . SER A 1 211 ? -6.816 11.552 14.115 1.00 87.50 211 SER A O 1
ATOM 1635 N N . TRP A 1 212 ? -8.438 12.968 13.456 1.00 86.81 212 TRP A N 1
ATOM 1636 C CA . TRP A 1 212 ? -8.204 12.823 12.014 1.00 86.81 212 TRP A CA 1
ATOM 1637 C C . TRP A 1 212 ? -6.790 13.232 11.583 1.00 86.81 212 TRP A C 1
ATOM 1639 O O . TRP A 1 212 ? -6.343 12.813 10.521 1.00 86.81 212 TRP A O 1
ATOM 1649 N N . VAL A 1 213 ? -6.058 13.982 12.416 1.00 87.56 213 VAL A N 1
ATOM 1650 C CA . VAL A 1 213 ? -4.632 14.273 12.197 1.00 87.56 213 VAL A CA 1
ATOM 1651 C C . VAL A 1 213 ? -3.816 12.982 12.080 1.00 87.56 213 VAL A C 1
ATOM 1653 O O . VAL A 1 213 ? -2.976 12.89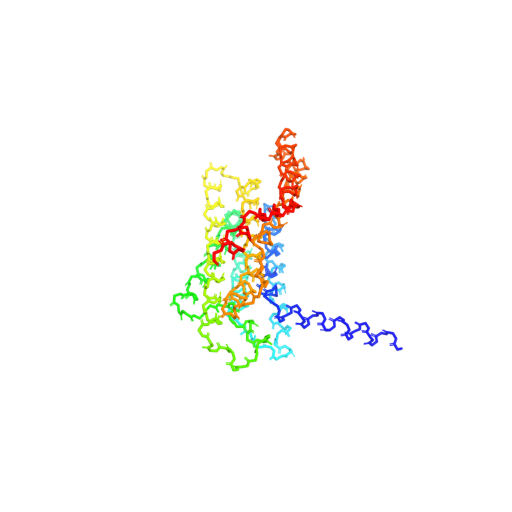4 11.191 1.00 87.56 213 VAL A O 1
ATOM 1656 N N . ARG A 1 214 ? -4.139 11.938 12.860 1.00 87.94 214 ARG A N 1
ATOM 1657 C CA . ARG A 1 214 ? -3.453 10.634 12.791 1.00 87.94 214 ARG A CA 1
ATOM 1658 C C . ARG A 1 214 ? -3.505 10.002 11.402 1.00 87.94 214 ARG A C 1
ATOM 1660 O O . ARG A 1 214 ? -2.562 9.337 10.995 1.00 87.94 214 ARG A O 1
ATOM 1667 N N . LEU A 1 215 ? -4.589 10.224 10.655 1.00 90.31 215 LEU A N 1
ATOM 1668 C CA . LEU A 1 215 ? -4.746 9.682 9.303 1.00 90.31 215 LEU A CA 1
ATOM 1669 C C . LEU A 1 215 ? -3.783 10.327 8.293 1.00 90.31 215 LEU A C 1
ATOM 1671 O O . LEU A 1 215 ? -3.472 9.720 7.273 1.00 90.31 215 LEU A O 1
ATOM 1675 N N . VAL A 1 216 ? -3.321 11.550 8.559 1.00 92.06 216 VAL A N 1
ATOM 1676 C CA . VAL A 1 216 ? -2.477 12.336 7.644 1.00 92.06 216 VAL A CA 1
ATOM 1677 C C . VAL A 1 216 ? -1.042 12.508 8.143 1.00 92.06 216 VAL A C 1
ATOM 1679 O O . VAL A 1 216 ? -0.233 13.125 7.459 1.00 92.06 216 VAL A O 1
ATOM 1682 N N . GLU A 1 217 ? -0.683 11.921 9.287 1.00 91.00 217 GLU A N 1
ATOM 1683 C CA . GLU A 1 217 ? 0.675 11.970 9.859 1.00 91.00 217 GLU A CA 1
ATOM 1684 C C . GLU A 1 217 ? 1.757 11.403 8.926 1.00 91.00 217 GLU A C 1
ATOM 1686 O O . GLU A 1 217 ? 2.920 11.792 9.023 1.00 91.00 217 GLU A O 1
ATOM 1691 N N . TRP A 1 218 ? 1.385 10.531 7.986 1.00 92.50 218 TRP A N 1
ATOM 1692 C CA . TRP A 1 218 ? 2.301 9.994 6.978 1.00 92.50 218 TRP A CA 1
ATOM 1693 C C . TRP A 1 218 ? 2.672 11.014 5.887 1.00 92.50 218 TRP A C 1
ATOM 1695 O O . TRP A 1 218 ? 3.698 10.846 5.231 1.00 92.50 218 TRP A O 1
ATOM 1705 N N . VAL A 1 219 ? 1.887 12.084 5.696 1.00 94.38 219 VAL A N 1
ATOM 1706 C CA . VAL A 1 219 ? 2.060 13.032 4.581 1.00 94.38 219 VAL A CA 1
ATOM 1707 C C . VAL A 1 219 ? 3.371 13.824 4.679 1.00 94.38 219 VAL A C 1
ATOM 1709 O O . VAL A 1 219 ? 4.124 13.809 3.706 1.00 94.38 219 VAL A O 1
ATOM 1712 N N . PRO A 1 220 ? 3.724 14.484 5.805 1.00 94.38 220 PRO A N 1
ATOM 1713 C CA . PRO A 1 220 ? 4.988 15.219 5.891 1.00 94.38 220 PRO A CA 1
ATOM 1714 C C . PRO A 1 220 ? 6.242 14.367 5.619 1.00 94.38 220 PRO A C 1
ATOM 1716 O O . PRO A 1 220 ? 7.036 14.769 4.766 1.00 94.38 220 PRO A O 1
ATOM 1719 N N . PRO A 1 221 ? 6.459 13.200 6.269 1.00 93.19 221 PRO A N 1
ATOM 1720 C CA . PRO A 1 221 ? 7.638 12.387 5.977 1.00 93.19 221 PRO A CA 1
ATOM 1721 C C . PRO A 1 221 ? 7.623 11.831 4.548 1.00 93.19 221 PRO A C 1
ATOM 1723 O O . PRO A 1 221 ? 8.682 11.725 3.934 1.00 93.19 221 PRO A O 1
ATOM 1726 N N . PHE A 1 222 ? 6.447 11.539 3.984 1.00 93.12 222 PHE A N 1
ATOM 1727 C CA . PHE A 1 222 ? 6.326 11.103 2.595 1.00 93.12 222 PHE A CA 1
ATOM 1728 C C . PHE A 1 222 ? 6.738 12.190 1.594 1.00 93.12 222 PHE A C 1
ATOM 1730 O O . PHE A 1 222 ? 7.488 11.910 0.661 1.00 93.12 222 PHE A O 1
ATOM 1737 N N . LEU A 1 223 ? 6.311 13.438 1.807 1.00 94.69 223 LEU A N 1
ATOM 1738 C CA . LEU A 1 223 ? 6.713 14.577 0.976 1.00 94.69 223 LEU A CA 1
ATOM 1739 C C . LEU A 1 223 ? 8.227 14.821 1.044 1.00 94.69 223 LEU A C 1
ATOM 1741 O O . LEU A 1 223 ? 8.851 15.060 0.013 1.00 94.69 223 LEU A O 1
ATOM 1745 N N . LEU A 1 224 ? 8.830 14.700 2.232 1.00 93.81 224 LEU A N 1
ATOM 1746 C CA . LEU A 1 224 ? 10.286 14.790 2.392 1.00 93.81 224 LEU A CA 1
ATOM 1747 C C . LEU A 1 224 ? 11.009 13.662 1.651 1.00 93.81 224 LEU A C 1
ATOM 1749 O O . LEU A 1 224 ? 11.955 13.928 0.914 1.00 93.81 224 LEU A O 1
ATOM 1753 N N . GLY A 1 225 ? 10.553 12.416 1.808 1.00 91.50 225 GLY A N 1
ATOM 1754 C CA . GLY A 1 225 ? 11.116 11.270 1.091 1.00 91.50 225 GLY A CA 1
ATOM 1755 C C . GLY A 1 225 ? 10.996 11.423 -0.424 1.00 91.50 225 GLY A C 1
ATOM 1756 O O . GLY A 1 225 ? 11.953 11.159 -1.145 1.00 91.50 225 GLY A O 1
ATOM 1757 N N . THR A 1 226 ? 9.861 11.943 -0.895 1.00 92.50 226 THR A N 1
ATOM 1758 C CA . THR A 1 226 ? 9.619 12.241 -2.312 1.00 92.50 226 THR A CA 1
ATOM 1759 C C . THR A 1 226 ? 10.556 13.334 -2.823 1.00 92.50 226 THR A C 1
ATOM 1761 O O . THR A 1 226 ? 11.117 13.188 -3.903 1.00 92.50 226 THR A O 1
ATOM 1764 N N . ALA A 1 227 ? 10.788 14.401 -2.052 1.00 91.44 227 ALA A N 1
ATOM 1765 C CA . ALA A 1 227 ? 11.731 15.455 -2.427 1.00 91.44 227 ALA A CA 1
ATOM 1766 C C . ALA A 1 227 ? 13.164 14.920 -2.554 1.00 91.44 227 ALA A C 1
ATOM 1768 O O . ALA A 1 227 ? 13.845 15.197 -3.537 1.00 91.44 227 ALA A O 1
ATOM 1769 N N . VAL A 1 228 ? 13.607 14.119 -1.579 1.00 92.31 228 VAL A N 1
ATOM 1770 C CA . VAL A 1 228 ? 14.943 13.508 -1.591 1.00 92.31 228 VAL A CA 1
ATOM 1771 C C . VAL A 1 228 ? 15.089 12.547 -2.768 1.00 92.31 228 VAL A C 1
ATOM 1773 O O . VAL A 1 228 ? 16.057 12.655 -3.513 1.00 92.31 228 VAL A O 1
ATOM 1776 N N . ALA A 1 229 ? 14.131 11.639 -2.970 1.00 89.00 229 ALA A N 1
ATOM 1777 C CA . ALA A 1 229 ? 14.167 10.691 -4.081 1.00 89.00 229 ALA A CA 1
ATOM 1778 C C . ALA A 1 229 ? 14.129 11.406 -5.440 1.00 89.00 229 ALA A C 1
ATOM 1780 O O . ALA A 1 229 ? 14.928 11.088 -6.316 1.00 89.00 229 ALA A O 1
ATOM 1781 N N . GLY A 1 230 ? 13.261 12.410 -5.592 1.00 90.38 230 GLY A N 1
ATOM 1782 C CA . GLY A 1 230 ? 13.146 13.204 -6.814 1.00 90.38 230 GLY A CA 1
ATOM 1783 C C . GLY A 1 230 ? 14.428 13.964 -7.147 1.00 90.38 230 GLY A C 1
ATOM 1784 O O . GLY A 1 230 ? 14.812 14.026 -8.312 1.00 90.38 230 GLY A O 1
ATOM 1785 N N . TRP A 1 231 ? 15.123 14.474 -6.128 1.00 91.62 231 TRP A N 1
ATOM 1786 C CA . TRP A 1 231 ? 16.414 15.138 -6.291 1.00 91.62 231 TRP A CA 1
ATOM 1787 C C . TRP A 1 231 ? 17.537 14.154 -6.642 1.00 91.62 231 TRP A C 1
ATOM 1789 O O . TRP A 1 231 ? 18.260 14.365 -7.611 1.00 91.62 231 TRP A O 1
ATOM 1799 N N . VAL A 1 232 ? 17.656 13.047 -5.900 1.00 90.44 232 VAL A N 1
ATOM 1800 C CA . VAL A 1 232 ? 18.707 12.029 -6.102 1.00 90.44 232 VAL A CA 1
ATOM 1801 C C . VAL A 1 232 ? 18.600 11.362 -7.471 1.00 90.44 232 VAL A C 1
ATOM 1803 O O . VAL A 1 232 ? 19.618 11.095 -8.104 1.00 90.44 232 VAL A O 1
ATOM 1806 N N . LEU A 1 233 ? 17.378 11.098 -7.934 1.00 87.31 233 LEU A N 1
ATOM 1807 C CA . LEU A 1 233 ? 17.121 10.471 -9.230 1.00 87.31 233 LEU A CA 1
ATOM 1808 C C . LEU A 1 233 ? 17.116 11.481 -10.390 1.00 87.31 233 LEU A C 1
ATOM 1810 O O . LEU A 1 233 ? 16.939 11.078 -11.535 1.00 87.31 233 LEU A O 1
ATOM 1814 N N . GLY A 1 234 ? 17.268 12.783 -10.116 1.00 86.69 234 GLY A N 1
ATOM 1815 C CA . GLY A 1 234 ? 17.158 13.839 -11.130 1.00 86.69 234 GLY A CA 1
ATOM 1816 C C . GLY A 1 234 ? 15.768 13.939 -11.772 1.00 86.69 234 GLY A C 1
ATOM 1817 O O . GLY A 1 234 ? 15.621 14.529 -12.839 1.00 86.69 234 GLY A O 1
ATOM 1818 N N . ALA A 1 235 ? 14.748 13.357 -11.136 1.00 86.19 235 ALA A N 1
ATOM 1819 C CA . ALA A 1 235 ? 13.386 13.268 -11.654 1.00 86.19 235 ALA A CA 1
ATOM 1820 C C . ALA A 1 235 ? 12.552 14.532 -11.383 1.00 86.19 235 ALA A C 1
ATOM 1822 O O . ALA A 1 235 ? 11.494 14.731 -11.983 1.00 86.19 235 ALA A O 1
ATOM 1823 N N . VAL A 1 236 ? 13.002 15.384 -10.458 1.00 88.25 236 VAL A N 1
ATOM 1824 C CA . VAL A 1 236 ? 12.319 16.619 -10.065 1.00 88.25 236 VAL A CA 1
ATOM 1825 C C . VAL A 1 236 ? 13.323 17.769 -10.062 1.00 88.25 236 VAL A C 1
ATOM 1827 O O . VAL A 1 236 ? 14.424 17.647 -9.535 1.00 88.25 236 VAL A O 1
ATOM 1830 N N . LEU A 1 237 ? 12.926 18.907 -10.637 1.00 89.38 237 LEU A N 1
ATOM 1831 C CA . LEU A 1 237 ? 13.714 20.143 -10.614 1.00 89.38 237 LEU A CA 1
ATOM 1832 C C . LEU A 1 237 ? 13.964 20.609 -9.171 1.00 89.38 237 LEU A C 1
ATOM 1834 O O . LEU A 1 237 ? 13.085 20.468 -8.321 1.00 89.38 237 LEU A O 1
ATOM 1838 N N . ASP A 1 238 ? 15.090 21.281 -8.918 1.00 90.75 238 ASP A N 1
ATOM 1839 C CA . ASP A 1 238 ? 15.452 21.778 -7.578 1.00 90.75 238 ASP A CA 1
ATOM 1840 C C . ASP A 1 238 ? 14.336 22.609 -6.923 1.00 90.75 238 ASP A C 1
ATOM 1842 O O . ASP A 1 238 ? 14.031 22.448 -5.740 1.00 90.75 238 ASP A O 1
ATOM 1846 N N . ALA A 1 239 ? 13.662 23.455 -7.709 1.00 91.00 239 ALA A N 1
ATOM 1847 C CA . ALA A 1 239 ? 12.527 24.247 -7.241 1.00 91.00 239 ALA A CA 1
ATOM 1848 C C . ALA A 1 239 ? 11.332 23.375 -6.808 1.00 91.00 239 ALA A C 1
ATOM 1850 O O . ALA A 1 239 ? 10.653 23.696 -5.832 1.00 91.00 239 ALA A O 1
ATOM 1851 N N . GLY A 1 240 ? 11.089 22.258 -7.500 1.00 89.31 240 GLY A N 1
ATOM 1852 C CA . GLY A 1 240 ? 10.062 21.281 -7.139 1.00 89.31 240 GLY A CA 1
ATOM 1853 C C . GLY A 1 240 ? 10.410 20.534 -5.852 1.00 89.31 240 GLY A C 1
ATOM 1854 O O . GLY A 1 240 ? 9.559 20.394 -4.974 1.00 89.31 240 GLY A O 1
ATOM 1855 N N . CYS A 1 241 ? 11.672 20.136 -5.684 1.00 91.06 241 CYS A N 1
ATOM 1856 C CA . CYS A 1 241 ? 12.164 19.528 -4.445 1.00 91.06 241 CYS A CA 1
ATOM 1857 C C . CYS A 1 241 ? 12.022 20.489 -3.258 1.00 91.06 241 CYS A C 1
ATOM 1859 O O . CYS A 1 241 ? 11.507 20.105 -2.206 1.00 91.06 241 CYS A O 1
ATOM 1861 N N . LEU A 1 242 ? 12.394 21.760 -3.438 1.00 92.25 242 LEU A N 1
ATOM 1862 C CA . LEU A 1 242 ? 12.203 22.794 -2.422 1.00 92.25 242 LEU A CA 1
ATOM 1863 C C . LEU A 1 242 ? 10.719 22.983 -2.083 1.00 92.25 242 LEU A C 1
ATOM 1865 O O . LEU A 1 242 ? 10.367 23.045 -0.906 1.00 92.25 242 LEU A O 1
ATOM 1869 N N . ALA A 1 243 ? 9.839 23.023 -3.085 1.00 94.12 243 ALA A N 1
ATOM 1870 C CA . ALA A 1 243 ? 8.399 23.141 -2.867 1.00 94.12 243 ALA A CA 1
ATOM 1871 C C . ALA A 1 243 ? 7.839 21.969 -2.042 1.00 94.12 243 ALA A C 1
ATOM 1873 O O . ALA A 1 243 ? 7.058 22.197 -1.118 1.00 94.12 243 ALA A O 1
ATOM 1874 N N . LEU A 1 244 ? 8.275 20.734 -2.312 1.00 94.19 244 LEU A N 1
ATOM 1875 C CA . LEU A 1 244 ? 7.887 19.550 -1.536 1.00 94.19 244 LEU A CA 1
ATOM 1876 C C . LEU A 1 244 ? 8.362 19.626 -0.079 1.00 94.19 244 LEU A C 1
ATOM 1878 O O . LEU A 1 244 ? 7.594 19.319 0.834 1.00 94.19 244 LEU A O 1
ATOM 1882 N N . VAL A 1 245 ? 9.595 20.086 0.158 1.00 94.50 245 VAL A N 1
ATOM 1883 C CA . VAL A 1 245 ? 10.123 20.292 1.518 1.00 94.50 245 VAL A CA 1
ATOM 1884 C C . VAL A 1 245 ? 9.322 21.361 2.258 1.00 94.50 245 VAL A C 1
ATOM 1886 O O . VAL A 1 245 ? 8.909 21.146 3.399 1.00 94.50 245 VAL A O 1
ATOM 1889 N N . LEU A 1 246 ? 9.048 22.498 1.616 1.00 94.88 246 LEU A N 1
ATOM 1890 C CA . LEU A 1 246 ? 8.249 23.570 2.211 1.00 94.88 246 LEU A CA 1
ATOM 1891 C C . LEU A 1 246 ? 6.821 23.104 2.518 1.00 94.88 246 LEU A C 1
ATOM 1893 O O . LEU A 1 246 ? 6.304 23.399 3.597 1.00 94.88 246 LEU A O 1
ATOM 1897 N N . ALA A 1 247 ? 6.206 22.326 1.624 1.00 94.38 247 ALA A N 1
ATOM 1898 C CA . ALA A 1 247 ? 4.898 21.721 1.851 1.00 94.38 247 ALA A CA 1
ATOM 1899 C C . ALA A 1 247 ? 4.919 20.755 3.046 1.00 94.38 247 ALA A C 1
ATOM 1901 O O . ALA A 1 247 ? 4.042 20.834 3.907 1.00 94.38 247 ALA A O 1
ATOM 1902 N N . ALA A 1 248 ? 5.945 19.906 3.166 1.00 93.69 248 ALA A N 1
ATOM 1903 C CA . ALA A 1 248 ? 6.105 19.007 4.307 1.00 93.69 248 ALA A CA 1
ATOM 1904 C C . ALA A 1 248 ? 6.202 19.768 5.638 1.00 93.69 248 ALA A C 1
ATOM 1906 O O . ALA A 1 248 ? 5.518 19.424 6.607 1.00 93.69 248 ALA A O 1
ATOM 1907 N N . LEU A 1 249 ? 7.014 20.830 5.682 1.00 93.31 249 LEU A N 1
ATOM 1908 C CA . LEU A 1 249 ? 7.165 21.683 6.863 1.00 93.31 249 LEU A CA 1
ATOM 1909 C C . LEU A 1 249 ? 5.856 22.401 7.210 1.00 93.31 249 LEU A C 1
ATOM 1911 O O . LEU A 1 249 ? 5.469 22.432 8.379 1.00 93.31 249 LEU A O 1
ATOM 1915 N N . ALA A 1 250 ? 5.148 22.929 6.209 1.00 92.62 250 ALA A N 1
ATOM 1916 C CA . ALA A 1 250 ? 3.856 23.582 6.394 1.00 92.62 250 ALA A CA 1
ATOM 1917 C C . ALA A 1 250 ? 2.797 22.609 6.935 1.00 92.62 250 ALA A C 1
ATOM 1919 O O . ALA A 1 250 ? 2.133 22.920 7.925 1.00 92.62 250 ALA A O 1
ATOM 1920 N N . CYS A 1 251 ? 2.680 21.409 6.356 1.00 91.12 251 CYS A N 1
ATOM 1921 C CA . CYS A 1 251 ? 1.796 20.353 6.852 1.00 91.12 251 CYS A CA 1
ATOM 1922 C C . CYS A 1 251 ? 2.138 19.973 8.297 1.00 91.12 251 CYS A C 1
ATOM 1924 O O . CYS A 1 251 ? 1.252 19.959 9.151 1.00 91.12 251 CYS A O 1
ATOM 1926 N N . GLY A 1 252 ? 3.418 19.741 8.602 1.00 89.19 252 GLY A N 1
ATOM 1927 C CA . GLY A 1 252 ? 3.867 19.420 9.958 1.00 89.19 252 GLY A CA 1
ATOM 1928 C C . GLY A 1 252 ? 3.564 20.532 10.968 1.00 89.19 252 GLY A C 1
ATOM 1929 O O . GLY A 1 252 ? 3.130 20.252 12.086 1.00 89.19 252 GLY A O 1
ATOM 1930 N N . ALA A 1 253 ? 3.730 21.797 10.579 1.00 89.44 253 ALA A N 1
ATOM 1931 C CA . ALA A 1 253 ? 3.398 22.942 11.422 1.00 89.44 253 ALA A CA 1
ATOM 1932 C C . ALA A 1 253 ? 1.886 23.063 11.665 1.00 89.44 253 ALA A C 1
ATOM 1934 O O . ALA A 1 253 ? 1.472 23.306 12.797 1.00 89.44 253 ALA A O 1
ATOM 1935 N N . LEU A 1 254 ? 1.058 22.857 10.633 1.00 89.56 254 LEU A N 1
ATOM 1936 C CA . LEU A 1 254 ? -0.404 22.867 10.745 1.00 89.56 254 LEU A CA 1
ATOM 1937 C C . LEU A 1 254 ? -0.914 21.762 11.677 1.00 89.56 254 LEU A C 1
ATOM 1939 O O . LEU A 1 254 ? -1.797 22.023 12.490 1.00 89.56 254 LEU A O 1
ATOM 1943 N N . MET A 1 255 ? -0.323 20.565 11.616 1.00 87.69 255 MET A N 1
ATOM 1944 C CA . MET A 1 255 ? -0.690 19.426 12.471 1.00 87.69 255 MET A CA 1
ATOM 1945 C C . MET A 1 255 ? -0.341 19.637 13.950 1.00 87.69 255 MET A C 1
ATOM 1947 O O . MET A 1 255 ? -0.993 19.068 14.820 1.00 87.69 255 MET A O 1
ATOM 1951 N N . ARG A 1 256 ? 0.671 20.460 14.250 1.00 83.25 256 ARG A N 1
ATOM 1952 C CA . ARG A 1 256 ? 1.114 20.766 15.622 1.00 83.25 256 ARG A CA 1
ATOM 1953 C C . ARG A 1 256 ? 0.362 21.927 16.268 1.00 83.25 256 ARG A C 1
ATOM 1955 O O . ARG A 1 256 ? 0.614 22.223 17.435 1.00 83.25 256 ARG A O 1
ATOM 1962 N N . ARG A 1 257 ? -0.523 22.619 15.539 1.00 73.88 257 ARG A N 1
ATOM 1963 C CA . ARG A 1 257 ? -1.260 23.757 16.102 1.00 73.88 257 ARG A CA 1
ATOM 1964 C C . ARG A 1 257 ? -2.199 23.261 17.210 1.00 73.88 257 ARG A C 1
ATOM 1966 O O . ARG A 1 257 ? -3.062 22.432 16.922 1.00 73.88 257 ARG A O 1
ATOM 1973 N N . PRO A 1 258 ? -2.069 23.754 18.456 1.00 55.47 258 PRO A N 1
ATOM 1974 C CA . PRO A 1 258 ? -3.027 23.425 19.502 1.00 55.47 258 PRO A CA 1
ATOM 1975 C C . PRO A 1 258 ? -4.420 23.895 19.071 1.00 55.47 258 PRO A C 1
ATOM 1977 O O . PRO A 1 258 ? -4.569 24.988 18.517 1.00 55.47 258 PRO A O 1
ATOM 1980 N N . ALA A 1 259 ? -5.435 23.056 19.297 1.00 55.09 259 ALA A N 1
ATOM 1981 C CA . ALA A 1 259 ? -6.823 23.432 19.062 1.00 55.09 259 ALA A CA 1
ATOM 1982 C C . ALA A 1 259 ? -7.114 24.740 19.813 1.00 55.09 259 ALA A C 1
ATOM 1984 O O . ALA A 1 259 ? -6.772 24.862 20.991 1.00 55.09 259 ALA A O 1
ATOM 1985 N N . ALA A 1 260 ? -7.691 25.728 19.121 1.00 45.50 260 ALA A N 1
ATOM 1986 C CA . ALA A 1 260 ? -7.987 27.025 19.716 1.00 45.50 260 ALA A CA 1
ATOM 1987 C C . ALA A 1 260 ? -8.789 26.837 21.023 1.00 45.50 260 ALA A C 1
ATOM 1989 O O . ALA A 1 260 ? -9.712 26.013 21.042 1.00 45.50 260 ALA A O 1
ATOM 1990 N N . PRO A 1 261 ? -8.465 27.567 22.108 1.00 46.88 261 PRO A N 1
ATOM 1991 C CA . PRO A 1 261 ? -9.243 27.492 23.333 1.00 46.88 261 PRO A CA 1
ATOM 1992 C C . PRO A 1 261 ? -10.706 27.803 23.009 1.00 46.88 261 PRO A C 1
ATOM 1994 O O . PRO A 1 261 ? -11.002 28.830 22.394 1.00 46.88 261 PRO A O 1
ATOM 1997 N N . ARG A 1 262 ? -11.620 26.904 23.401 1.00 47.56 262 ARG A N 1
ATOM 1998 C CA . ARG A 1 262 ? -13.063 27.170 23.342 1.00 47.56 262 ARG A CA 1
ATOM 1999 C C . ARG A 1 262 ? -13.307 28.503 24.045 1.00 47.56 262 ARG A C 1
ATOM 2001 O O . ARG A 1 262 ? -12.880 28.677 25.185 1.00 47.56 262 ARG A O 1
ATOM 2008 N N . SER A 1 263 ? -13.936 29.453 23.357 1.00 47.16 263 SER A N 1
ATOM 2009 C CA . SER A 1 263 ? -14.235 30.750 23.950 1.00 47.16 263 SER A CA 1
ATOM 2010 C C . SER A 1 263 ? -15.091 30.537 25.201 1.00 47.16 263 SER A C 1
ATOM 2012 O O . SER A 1 263 ? -16.164 29.940 25.155 1.00 47.16 263 SER A O 1
ATOM 2014 N N . VAL A 1 264 ? -14.623 31.068 26.330 1.00 51.62 264 VAL A N 1
ATOM 2015 C CA . VAL A 1 264 ? -15.293 31.066 27.649 1.00 51.62 264 VAL A CA 1
ATOM 2016 C C . VAL A 1 264 ? -16.600 31.898 27.634 1.00 51.62 264 VAL A C 1
ATOM 2018 O O . VAL A 1 264 ? -17.212 32.169 28.659 1.00 51.62 264 VAL A O 1
ATOM 2021 N N . ALA A 1 265 ? -17.073 32.313 26.457 1.00 48.66 265 ALA A N 1
ATOM 2022 C CA . ALA A 1 265 ? -18.274 33.121 26.291 1.00 48.66 265 ALA A CA 1
ATOM 2023 C C . ALA A 1 265 ? -19.582 32.319 26.450 1.00 48.66 265 ALA A C 1
ATOM 2025 O O . ALA A 1 265 ? -20.624 32.926 26.674 1.00 48.66 265 ALA A O 1
ATOM 2026 N N . ALA A 1 266 ? -19.544 30.982 26.376 1.00 46.69 266 ALA A N 1
ATOM 2027 C CA . ALA A 1 266 ? -20.742 30.147 26.514 1.00 46.69 266 ALA A CA 1
ATOM 2028 C C . ALA A 1 266 ? -21.193 29.925 27.975 1.00 46.69 266 ALA A C 1
ATOM 2030 O O . ALA A 1 266 ? -22.373 29.677 28.200 1.00 46.69 266 ALA A O 1
ATOM 2031 N N . ASP A 1 267 ? -20.306 30.089 28.964 1.00 46.34 267 ASP A N 1
ATOM 2032 C CA . ASP A 1 267 ? -20.636 29.886 30.391 1.00 46.34 267 ASP A CA 1
ATOM 2033 C C . ASP A 1 267 ? -21.248 31.119 31.070 1.00 46.34 267 ASP A C 1
ATOM 2035 O O . ASP A 1 267 ? -21.711 31.047 32.206 1.00 46.34 267 ASP A O 1
ATOM 2039 N N . ARG A 1 268 ? -21.282 32.274 30.393 1.00 47.75 268 ARG A N 1
ATOM 2040 C CA . ARG A 1 268 ? -21.819 33.508 30.989 1.00 47.75 268 ARG A CA 1
ATOM 2041 C C . ARG A 1 268 ? -23.313 33.729 30.734 1.00 47.75 268 ARG A C 1
ATOM 2043 O O . ARG A 1 268 ? -23.867 34.668 31.289 1.00 47.75 268 ARG A O 1
ATOM 2050 N N . ILE A 1 269 ? -23.959 32.878 29.930 1.00 48.59 269 ILE A N 1
ATOM 2051 C CA . ILE A 1 269 ? -25.402 32.970 29.631 1.00 48.59 269 ILE A CA 1
ATOM 2052 C C . ILE A 1 269 ? -26.226 32.008 30.510 1.00 48.59 269 ILE A C 1
ATOM 2054 O O . ILE A 1 269 ? -27.407 32.243 30.732 1.00 48.59 269 ILE A O 1
ATOM 2058 N N . THR A 1 270 ? -25.614 30.973 31.092 1.00 53.66 270 THR A N 1
ATOM 2059 C CA . THR A 1 270 ? -26.297 30.006 31.975 1.00 53.66 270 THR A CA 1
ATOM 2060 C C . THR A 1 270 ? -26.222 30.354 33.464 1.00 53.66 270 THR A C 1
ATOM 2062 O O . THR A 1 270 ? -26.907 29.727 34.262 1.00 53.66 270 THR A O 1
ATOM 2065 N N . ALA A 1 271 ? -25.427 31.356 33.853 1.00 46.91 271 ALA A N 1
ATOM 2066 C CA . ALA A 1 271 ? -25.268 31.777 35.249 1.00 46.91 271 ALA A CA 1
ATOM 2067 C C . ALA A 1 271 ? -26.135 32.993 35.646 1.00 46.91 271 ALA A C 1
ATOM 2069 O O . ALA A 1 271 ? -26.003 33.498 36.759 1.00 46.91 271 ALA A O 1
ATOM 2070 N N . SER A 1 272 ? -27.000 33.486 34.752 1.00 47.22 272 SER A N 1
ATOM 2071 C CA . SER A 1 272 ? -27.854 34.660 35.001 1.00 47.22 272 SER A CA 1
ATOM 2072 C C . SER A 1 272 ? -29.320 34.467 34.585 1.00 47.22 272 SER A C 1
ATOM 2074 O O . SER A 1 272 ? -29.977 35.449 34.241 1.00 47.22 272 SER A O 1
ATOM 2076 N N . GLY A 1 273 ? -29.824 33.228 34.585 1.00 40.72 273 GLY A N 1
ATOM 2077 C CA . GLY A 1 273 ? -31.218 32.889 34.274 1.00 40.72 273 GLY A CA 1
ATOM 2078 C C . GLY A 1 273 ? -31.828 31.978 35.323 1.00 40.72 273 GLY A C 1
ATOM 2079 O O . GLY A 1 273 ? -31.134 31.010 35.700 1.00 40.72 273 GLY A O 1
#

Secondary structure (DSSP, 8-state):
-HHHHHHHHHHHHHHHHHTSHHHHHHHHHHHHHH-STT-HHHHHHHHHHHHHHHHHHHHHTTPPPPHHHHHHHHHHHHHHHHHHHS-HHHHHHHHHHHHHHHHHHHHHHHHHHHHTT--THHHHHTTTS-GGGTT-HHHHHHHHHHHHHHHHHHHHHHHHHHHHHHHHS-TT-IIIIIIHHHHHHHHHHHHHHHHHHHHHHHHTT-SSPPPTHHHHTTHHHHHHHHHHHHHHTT-S-HHHHHHHHHHHHHHHHHHTPPPPPPPGGGTTSSS--

pLDDT: mean 79.97, std 12.9, range [40.72, 95.31]

Foldseek 3Di:
DVVVVVVVVVVVVVVVCLLDPNLLCVLVVLLLVQQAPPRQQVNLVVSLVSLVVSVVVCVVVVNDDAPSSVVSNVVSVVSNVCVVPPDPVVSVVCSLCVNLVVLLVQLVVLVVCLVVLNGSVLSSVPVVDDPVCSPDPLNSVLSSVLSVLSSVLSVQLSVLSCCCCVVPVDCVQLVSNPLSSVVSVLLSVLCNVQVSQQSVCVVVVPPDHDDPLSSCVVQLVSLLVSLVVCVVVVVDDPVSSVVSNVVSVVSVVVSPDPDPPDPPVVVVVVVPD